Protein AF-A0A1B6I0J3-F1 (afdb_monomer)

Foldseek 3Di:
DQPFQPPPDDQFQWWFQWPVRAIFSDPSLVVVVCVVPVPPIDTPGTDHRDDPCPPPPDDDDDDLQQWFQKQLQFIDSHPVRVVVVVVVVDQIATPFGAHGDLVSNVVNDDDLVVLQVCVVPPDDQWWFQWPVRAIDRDSSRCCNPPVPTDTPDTDHSPDPLVVLVVVLVCVVVVVDPFPAWFAKLLQAIDSHPSRQSNCCVQPVPIDTPGGHHGDPCSHLNSDPPRSVVFAFWFAKPVQTIGSHPSSQSNCCVPPNVPIGTGGTHHGDDHCVPPPVPPDDPDD

Radius of gyration: 21.54 Å; Cα contacts (8 Å, |Δi|>4): 503; chains: 1; bounding box: 58×50×53 Å

Mean predicted aligned error: 8.64 Å

Solvent-accessible surface area (backbone atoms only — not comparable to full-atom values): 16031 Å² total; per-residue (Å²): 130,84,75,69,68,60,98,75,63,68,52,52,46,53,32,25,10,31,71,84,66,45,60,27,52,18,67,54,45,46,51,52,48,23,70,78,63,75,64,73,75,50,79,66,46,88,34,68,46,86,61,91,76,73,61,89,60,80,75,76,92,71,72,59,79,54,11,22,13,29,68,78,41,43,60,33,66,25,52,65,55,47,52,50,44,40,73,75,70,44,86,62,41,80,74,40,53,35,54,48,49,59,63,51,33,55,77,61,46,93,45,66,66,60,36,41,47,44,48,74,75,51,94,61,79,38,36,28,10,29,70,80,73,43,62,27,56,19,42,37,47,36,48,49,79,44,66,84,61,47,80,65,45,84,34,50,65,88,40,67,45,61,54,20,36,51,50,31,52,30,34,77,71,64,76,36,85,75,90,43,38,18,12,33,53,67,37,46,62,28,72,19,65,34,43,47,44,29,49,29,79,85,33,82,83,57,44,82,63,46,86,38,68,51,55,86,76,46,32,27,72,61,56,64,78,64,68,89,70,62,53,66,33,22,12,33,69,83,65,47,27,17,36,18,68,47,38,49,45,26,42,21,72,75,77,35,80,79,58,38,86,36,34,67,37,72,54,74,82,54,55,91,74,55,66,91,73,74,72,74,81,77,131

Secondary structure (DSSP, 8-state):
------TT---B---EEETTSPEESSHHHHHHHHHHHT--PPEEEESS---S--------SS--TT-EEETTS-EES-HHHHHHHHHTT----EEEEBPPPHHHHHHH---HHHHHHHHHH------EEETTS-EESSHHHHHHH-TTPPEEEES-TT-HHHHHHHHHHHHHTTSS-----EEETTSPEESSHHHHHHHTTT-TT--EEEES---GGG-TTT-PPPGGG-PPPEEETTSPEESSHHHHHHHHHHT-TT--EEEES-----TTT--TT--PPP-

pLDDT: mean 83.68, std 16.46, range [29.62, 98.19]

Nearest PDB structures (foldseek):
  1tbr-assembly1_R  TM=4.088E-01  e=3.063E-06  Rhodnius prolixus
  6jza-assembly1_A-2  TM=9.031E-01  e=2.157E-02  Mus musculus
  2f3c-assembly1_I  TM=9.465E-01  e=1.442E-02  Triatoma infestans
  1r0r-assembly1_I  TM=8.206E-01  e=2.284E-02  Meleagris gallopavo
  1hpt-assembly1_A  TM=8.343E-01  e=4.825E-02  Homo sapiens

Organism: NCBI:txid320908

Sequence (283 aa):
EETTLPPTWSPVYLPVCGLDNLTYANIDALVLHNENTDSGIEVQYEGECMNPTGSCLGVDVGFWKDAVCASNGRTYPSVTAVADMRRFGQCLDVLHDGGCTVEEVRERMKTRAEICELARNFYEYNPVCGNDDISYANPYIMLCFRPNVEEKYMGECDCPEHKACQAAVDIDSGAMECPGPVCGSDGLTYTSIHHLDCAKINDKHLFLLHEGPCSPADNPCVSMPPVDDGGSPVCGSDGVTYVNSYAIWCMQRKEDPYLRFFHDGPCFRRCVECSCNLSCPAV

Structure (mmCIF, N/CA/C/O backbone):
data_AF-A0A1B6I0J3-F1
#
_entry.id   AF-A0A1B6I0J3-F1
#
loop_
_atom_site.group_PDB
_atom_site.id
_atom_site.type_symbol
_atom_site.label_atom_id
_atom_site.label_alt_id
_atom_site.label_comp_id
_atom_site.label_asym_id
_atom_site.label_entity_id
_atom_site.label_seq_id
_atom_site.pdbx_PDB_ins_code
_atom_site.Cartn_x
_atom_site.Cartn_y
_atom_site.Cartn_z
_atom_site.occupancy
_atom_site.B_iso_or_equiv
_atom_site.auth_seq_id
_atom_site.auth_comp_id
_atom_site.auth_asym_id
_atom_site.auth_atom_id
_atom_site.pdbx_PDB_model_num
ATOM 1 N N . GLU A 1 1 ? -6.110 24.519 20.515 1.00 35.88 1 GLU A N 1
ATOM 2 C CA . GLU A 1 1 ? -6.039 23.389 21.454 1.00 35.88 1 GLU A CA 1
ATOM 3 C C . GLU A 1 1 ? -5.389 22.246 20.712 1.00 35.88 1 GLU A C 1
ATOM 5 O O . GLU A 1 1 ? -5.872 21.891 19.647 1.00 35.88 1 GLU A O 1
ATOM 10 N N . GLU A 1 2 ? -4.234 21.780 21.182 1.00 37.94 2 GLU A N 1
ATOM 11 C CA . GLU A 1 2 ? -3.664 20.521 20.704 1.00 37.94 2 GLU A CA 1
ATOM 12 C C . GLU A 1 2 ? -4.600 19.417 21.190 1.00 37.94 2 GLU A C 1
ATOM 14 O O . GLU A 1 2 ? -4.776 19.247 22.396 1.00 37.94 2 GLU A O 1
ATOM 19 N N . THR A 1 3 ? -5.249 18.714 20.265 1.00 44.91 3 THR A N 1
ATOM 20 C CA . THR A 1 3 ? -5.996 17.488 20.546 1.00 44.91 3 THR A CA 1
ATOM 21 C C . THR A 1 3 ? -5.000 16.419 20.981 1.00 44.91 3 THR A C 1
ATOM 23 O O . THR A 1 3 ? -4.549 15.586 20.199 1.00 44.91 3 THR A O 1
ATOM 26 N N . THR A 1 4 ? -4.591 16.478 22.246 1.00 51.16 4 THR A N 1
ATOM 27 C CA . THR A 1 4 ? -3.791 15.432 22.869 1.00 51.16 4 THR A CA 1
ATOM 28 C C . THR A 1 4 ? -4.653 14.185 22.919 1.00 51.16 4 THR A C 1
ATOM 30 O O . THR A 1 4 ? -5.675 14.171 23.606 1.00 51.16 4 THR A O 1
ATOM 33 N N . LEU A 1 5 ? -4.254 13.157 22.172 1.00 53.34 5 LEU A N 1
ATOM 34 C CA . LEU A 1 5 ? -4.878 11.840 22.239 1.00 53.34 5 LEU A CA 1
ATOM 35 C C . LEU A 1 5 ? -5.011 11.424 23.708 1.00 53.34 5 LEU A C 1
ATOM 37 O O . LEU A 1 5 ? -4.058 11.623 24.476 1.00 53.34 5 LEU A O 1
ATOM 41 N N . PRO A 1 6 ? -6.157 10.863 24.122 1.00 51.47 6 PRO A N 1
ATOM 42 C CA . PRO A 1 6 ? -6.299 10.393 25.484 1.00 51.47 6 PRO A CA 1
ATOM 43 C C . PRO A 1 6 ? -5.187 9.374 25.786 1.00 51.47 6 PRO A C 1
ATOM 45 O O . PRO A 1 6 ? -4.784 8.612 24.902 1.00 51.47 6 PRO A O 1
ATOM 48 N N . PRO A 1 7 ? -4.679 9.323 27.030 1.00 54.19 7 PRO A N 1
ATOM 49 C CA . PRO A 1 7 ? -3.590 8.424 27.430 1.00 54.19 7 PRO A CA 1
ATOM 50 C C . PRO A 1 7 ? -3.906 6.927 27.237 1.00 54.19 7 PRO A C 1
ATOM 52 O O . PRO A 1 7 ? -3.024 6.092 27.424 1.00 54.19 7 PRO A O 1
ATOM 55 N N . THR A 1 8 ? -5.144 6.590 26.871 1.00 56.12 8 THR A N 1
ATOM 56 C CA . THR A 1 8 ? -5.653 5.242 26.609 1.00 56.12 8 THR A CA 1
ATOM 57 C C . THR A 1 8 ? -5.981 4.983 25.141 1.00 56.12 8 THR A C 1
ATOM 59 O O . THR A 1 8 ? -6.590 3.962 24.858 1.00 56.12 8 THR A O 1
ATOM 62 N N . TRP A 1 9 ? -5.625 5.871 24.207 1.00 70.25 9 TRP A N 1
ATOM 63 C CA . TRP A 1 9 ? -5.964 5.659 22.802 1.00 70.25 9 TRP A CA 1
ATOM 64 C C . TRP A 1 9 ? -5.315 4.377 22.250 1.00 70.25 9 TRP A C 1
ATOM 66 O O . TRP A 1 9 ? -4.089 4.226 22.273 1.00 70.25 9 TRP A O 1
ATOM 76 N N . SER A 1 10 ? -6.147 3.462 21.749 1.00 82.56 10 SER A N 1
ATOM 77 C CA . SER A 1 10 ? -5.706 2.227 21.109 1.00 82.56 10 SER A CA 1
ATOM 78 C C . SER A 1 10 ? -5.439 2.410 19.605 1.00 82.56 10 SER A C 1
ATOM 80 O O . SER A 1 10 ? -6.336 2.840 18.874 1.00 82.56 10 SER A O 1
ATOM 82 N N . PRO A 1 11 ? -4.262 1.991 19.097 1.00 86.19 11 PRO A N 1
ATOM 83 C CA . PRO A 1 11 ? -3.966 1.939 17.663 1.00 86.19 11 PRO A CA 1
ATOM 84 C C . PRO A 1 11 ? -4.648 0.798 16.926 1.00 86.19 11 PRO A C 1
ATOM 86 O O . PRO A 1 11 ? -4.580 0.737 15.697 1.00 86.19 11 PRO A O 1
ATOM 89 N N . VAL A 1 12 ? -5.288 -0.105 17.663 1.00 90.12 12 VAL A N 1
ATOM 90 C CA . VAL A 1 12 ? -5.887 -1.316 17.121 1.00 90.12 12 VAL A CA 1
ATOM 91 C C . VAL A 1 12 ? -7.297 -1.019 16.622 1.00 90.12 12 VAL A C 1
ATOM 93 O O . VAL A 1 12 ? -8.113 -0.425 17.331 1.00 90.12 12 VAL A O 1
ATOM 96 N N . TYR A 1 13 ? -7.585 -1.474 15.408 1.00 90.31 13 TYR A N 1
ATOM 97 C CA . TYR A 1 13 ? -8.915 -1.457 14.818 1.00 90.31 13 TYR A CA 1
ATOM 98 C C . TYR A 1 13 ? -9.754 -2.605 15.387 1.00 90.31 13 TYR A C 1
ATOM 100 O O . TYR A 1 13 ? -9.539 -3.777 15.073 1.00 90.31 13 TYR A O 1
ATOM 108 N N . LEU A 1 14 ? -10.700 -2.253 16.252 1.00 90.31 14 LEU A N 1
ATOM 109 C CA . LEU A 1 14 ? -11.676 -3.148 16.874 1.00 90.31 14 LEU A CA 1
ATOM 110 C C . LEU A 1 14 ? -13.032 -2.444 16.807 1.00 90.31 14 LEU A C 1
ATOM 112 O O . LEU A 1 14 ? -13.458 -1.856 17.804 1.00 90.31 14 LEU A O 1
ATOM 116 N N . PRO A 1 15 ? -13.661 -2.416 15.620 1.00 90.19 15 PRO A N 1
ATOM 117 C CA . PRO A 1 15 ? -14.720 -1.468 15.340 1.00 90.19 15 PRO A CA 1
ATOM 118 C C . PRO A 1 15 ? -15.951 -1.713 16.205 1.00 90.19 15 PRO A C 1
ATOM 120 O O . PRO A 1 15 ? -16.254 -2.849 16.576 1.00 90.19 15 PRO A O 1
ATOM 123 N N . VAL A 1 16 ? -16.675 -0.637 16.496 1.00 91.06 16 VAL A N 1
ATOM 124 C CA . VAL A 1 16 ? -17.973 -0.674 17.174 1.00 91.06 16 VAL A CA 1
ATOM 125 C C . VAL A 1 16 ? -18.985 0.140 16.381 1.00 91.06 16 VAL A C 1
ATOM 127 O O . VAL A 1 16 ? -18.665 1.214 15.867 1.00 91.06 16 VAL A O 1
ATOM 130 N N . CYS A 1 17 ? -20.212 -0.363 16.292 1.00 91.81 17 CYS A N 1
ATOM 131 C CA . CYS A 1 17 ? -21.316 0.367 15.695 1.00 91.81 17 CYS A CA 1
ATOM 132 C C . CYS A 1 17 ? -22.019 1.173 16.786 1.00 91.81 17 CYS A C 1
ATOM 134 O O . CYS A 1 17 ? -22.480 0.593 17.772 1.00 91.81 17 CYS A O 1
ATOM 136 N N . GLY A 1 18 ? -22.080 2.496 16.640 1.00 92.44 18 GLY A N 1
ATOM 137 C CA . GLY A 1 18 ? -22.811 3.380 17.547 1.00 92.44 18 GLY A CA 1
ATOM 138 C C . GLY A 1 18 ? -24.323 3.347 17.306 1.00 92.44 18 GLY A C 1
ATOM 139 O O . GLY A 1 18 ? -24.794 2.951 16.240 1.00 92.44 18 GLY A O 1
ATOM 140 N N . LEU A 1 19 ? -25.113 3.790 18.291 1.00 93.81 19 LEU A N 1
ATOM 141 C CA . LEU A 1 19 ? -26.575 3.947 18.152 1.00 93.81 19 LEU A CA 1
ATOM 142 C C . LEU A 1 19 ? -26.992 4.970 17.081 1.00 93.81 19 LEU A C 1
ATOM 144 O O . LEU A 1 19 ? -28.151 5.005 16.665 1.00 93.81 19 LEU A O 1
ATOM 148 N N . ASP A 1 20 ? -26.056 5.796 16.633 1.00 90.94 20 ASP A N 1
ATOM 149 C CA . ASP A 1 20 ? -26.188 6.715 15.510 1.00 90.94 20 ASP A CA 1
ATOM 150 C C . ASP A 1 20 ? -25.987 6.039 14.137 1.00 90.94 20 ASP A C 1
ATOM 152 O O . ASP A 1 20 ? -26.192 6.672 13.101 1.00 90.94 20 ASP A O 1
ATOM 156 N N . ASN A 1 21 ? -25.689 4.735 14.118 1.00 88.81 21 ASN A N 1
ATOM 157 C CA . ASN A 1 21 ? -25.323 3.931 12.948 1.00 88.81 21 ASN A CA 1
ATOM 158 C C . ASN A 1 21 ? -23.997 4.350 12.291 1.00 88.81 21 ASN A C 1
ATOM 160 O O . ASN A 1 21 ? -23.789 4.067 11.106 1.00 88.81 21 ASN A O 1
ATOM 164 N N . LEU A 1 22 ? -23.096 4.996 13.038 1.00 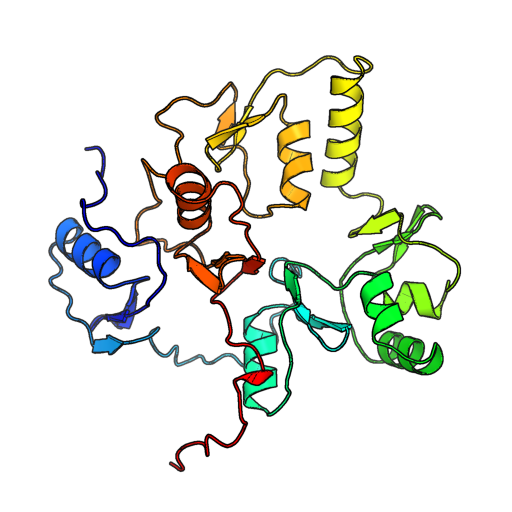87.12 22 LEU A N 1
ATOM 165 C CA . LEU A 1 22 ? -21.727 5.236 12.594 1.00 87.12 22 LEU A CA 1
ATOM 166 C C . LEU A 1 22 ? -20.786 4.153 13.123 1.00 87.12 22 LEU A C 1
ATOM 168 O O . LEU A 1 22 ? -20.914 3.658 14.244 1.00 87.12 22 LEU A O 1
ATOM 172 N N . THR A 1 23 ? -19.835 3.760 12.275 1.00 87.56 23 THR A N 1
ATOM 173 C CA . THR A 1 23 ? -18.768 2.837 12.664 1.00 87.56 23 THR A CA 1
ATOM 174 C C . THR A 1 23 ? -17.618 3.630 13.248 1.00 87.56 23 THR A C 1
ATOM 176 O O . THR A 1 23 ? -17.028 4.460 12.562 1.00 87.56 23 THR A O 1
ATOM 179 N N . TYR A 1 24 ? -17.260 3.322 14.486 1.00 87.44 24 TYR A N 1
ATOM 180 C CA . TYR A 1 24 ? -16.079 3.862 15.139 1.00 87.44 24 TYR A CA 1
ATOM 181 C C . TYR A 1 24 ? -14.960 2.833 15.081 1.00 87.44 24 TYR A C 1
ATOM 183 O O . TYR A 1 24 ? -15.200 1.646 15.292 1.00 87.44 24 TYR A O 1
ATOM 191 N N . ALA A 1 25 ? -13.732 3.282 14.814 1.00 87.00 25 ALA A N 1
ATOM 192 C CA . ALA A 1 25 ? -12.573 2.406 14.633 1.00 87.00 25 ALA A CA 1
ATOM 193 C C . ALA A 1 25 ? -12.266 1.530 15.862 1.00 87.00 25 ALA A C 1
ATOM 195 O O . ALA A 1 25 ? -11.750 0.420 15.732 1.00 87.00 25 ALA A O 1
ATOM 196 N N . ASN A 1 26 ? -12.587 2.040 17.049 1.00 87.25 26 ASN A N 1
ATOM 197 C CA . ASN A 1 26 ? -12.595 1.324 18.315 1.00 87.25 26 ASN A CA 1
ATOM 198 C C . ASN A 1 26 ? -13.416 2.099 19.358 1.00 87.25 26 ASN A C 1
ATOM 200 O O . ASN A 1 26 ? -13.963 3.169 19.078 1.00 87.25 26 ASN A O 1
ATOM 204 N N . ILE A 1 27 ? -13.515 1.547 20.569 1.00 87.56 27 ILE A N 1
ATOM 205 C CA . ILE A 1 27 ? -14.254 2.177 21.666 1.00 87.56 27 ILE A CA 1
ATOM 206 C C . ILE A 1 27 ? -13.651 3.522 22.096 1.00 87.56 27 ILE A C 1
ATOM 208 O O . ILE A 1 27 ? -14.403 4.448 22.386 1.00 87.56 27 ILE A O 1
ATOM 212 N N . ASP A 1 28 ? -12.323 3.669 22.082 1.00 85.44 28 ASP A N 1
ATOM 213 C CA . ASP A 1 28 ? -11.658 4.924 22.463 1.00 85.44 28 ASP A CA 1
ATOM 214 C C . ASP A 1 28 ? -11.998 6.046 21.477 1.00 85.44 28 ASP A C 1
ATOM 216 O O . ASP A 1 28 ? -12.217 7.189 21.871 1.00 85.44 28 ASP A O 1
ATOM 220 N N . ALA A 1 29 ? -12.096 5.700 20.192 1.00 84.00 29 ALA A N 1
ATOM 221 C CA . ALA A 1 29 ? -12.556 6.583 19.132 1.00 84.00 29 ALA A CA 1
ATOM 222 C C . ALA A 1 29 ? -13.984 7.100 19.386 1.00 84.00 29 ALA A C 1
ATOM 224 O O . ALA A 1 29 ? -14.230 8.300 19.273 1.00 84.00 29 ALA A O 1
ATOM 225 N N . LEU A 1 30 ? -14.910 6.221 19.777 1.00 85.62 30 LEU A N 1
ATOM 226 C CA . LEU A 1 30 ? -16.279 6.612 20.126 1.00 85.62 30 LEU A CA 1
ATOM 227 C C . LEU A 1 30 ? -16.305 7.521 21.363 1.00 85.62 30 LEU A C 1
ATOM 229 O O . LEU A 1 30 ? -16.974 8.554 21.356 1.00 85.62 30 LEU A O 1
ATOM 233 N N . VAL A 1 31 ? -15.549 7.178 22.411 1.00 86.06 31 VAL A N 1
ATOM 234 C CA . VAL A 1 31 ? -15.453 7.996 23.633 1.00 86.06 31 VAL A CA 1
ATOM 235 C C . VAL A 1 31 ? -14.921 9.392 23.315 1.00 86.06 31 VAL A C 1
ATOM 237 O O . VAL A 1 31 ? -15.528 10.377 23.723 1.00 86.06 31 VAL A O 1
ATOM 240 N N . LEU A 1 32 ? -13.847 9.489 22.529 1.00 82.25 32 LEU A N 1
ATOM 241 C CA . LEU A 1 32 ? -13.277 10.771 22.119 1.00 82.25 32 LEU A CA 1
ATOM 242 C C . LEU A 1 32 ? -14.269 11.597 21.288 1.00 82.25 32 LEU A C 1
ATOM 244 O O . LEU A 1 32 ? -14.380 12.808 21.470 1.00 82.25 32 LEU A O 1
ATOM 248 N N . HIS A 1 33 ? -15.014 10.951 20.390 1.00 84.00 33 HIS A N 1
ATOM 249 C CA . HIS A 1 33 ? -16.058 11.620 19.623 1.00 84.00 33 HIS A CA 1
ATOM 250 C C . HIS A 1 33 ? -17.156 12.182 20.537 1.00 84.00 33 HIS A C 1
ATOM 252 O O . HIS A 1 33 ? -17.542 13.342 20.386 1.00 84.00 33 HIS A O 1
ATOM 258 N N . ASN A 1 34 ? -17.612 11.408 21.527 1.00 88.06 34 ASN A N 1
ATOM 259 C CA . ASN A 1 34 ? -18.572 11.877 22.528 1.00 88.06 34 ASN A CA 1
ATOM 260 C C . ASN A 1 34 ? -18.040 13.069 23.330 1.00 88.06 34 ASN A C 1
ATOM 262 O O . ASN A 1 34 ? -18.789 14.007 23.574 1.00 88.06 34 ASN A O 1
ATOM 266 N N . GLU A 1 35 ? -16.766 13.051 23.726 1.00 85.94 35 GLU A N 1
ATOM 267 C CA . GLU A 1 35 ? -16.132 14.153 24.461 1.00 85.94 35 GLU A CA 1
ATOM 268 C C . GLU A 1 35 ? -16.039 15.432 23.618 1.00 85.94 35 GLU A C 1
ATOM 270 O O . GLU A 1 35 ? -16.310 16.524 24.116 1.00 85.94 35 GLU A O 1
ATOM 275 N N . ASN A 1 36 ? -15.700 15.303 22.333 1.00 84.19 36 ASN A N 1
ATOM 276 C CA . ASN A 1 36 ? -15.547 16.439 21.422 1.00 84.19 36 ASN A CA 1
ATOM 277 C C . ASN A 1 36 ? -16.884 17.042 20.971 1.00 84.19 36 ASN A C 1
ATOM 279 O O . ASN A 1 36 ? -16.943 18.224 20.631 1.00 84.19 36 ASN A O 1
ATOM 283 N N . THR A 1 37 ? -17.944 16.233 20.923 1.00 85.56 37 THR A N 1
ATOM 284 C CA . THR A 1 37 ? -19.243 16.633 20.358 1.00 85.56 37 THR A CA 1
ATOM 285 C C . THR A 1 37 ? -20.367 16.739 21.387 1.00 85.56 37 THR A C 1
ATOM 287 O O . THR A 1 37 ? -21.444 17.219 21.040 1.00 85.56 37 THR A O 1
ATOM 290 N N . ASP A 1 38 ? -20.129 16.321 22.636 1.00 87.38 38 ASP A N 1
ATOM 291 C CA . ASP A 1 38 ? -21.134 16.218 23.707 1.00 87.38 38 ASP A CA 1
ATOM 292 C C . ASP A 1 38 ? -22.366 15.387 23.282 1.00 87.38 38 ASP A C 1
ATOM 294 O O . ASP A 1 38 ? -23.509 15.685 23.630 1.00 87.38 38 ASP A O 1
ATOM 298 N N . SER A 1 39 ? -22.144 14.354 22.460 1.00 87.81 39 SER A N 1
ATOM 299 C CA . SER A 1 39 ? -23.211 13.568 21.826 1.00 87.81 39 SER A CA 1
ATOM 300 C C . SER A 1 39 ? -23.720 12.403 22.680 1.00 87.81 39 SER A C 1
ATOM 302 O O . SER A 1 39 ? -24.879 12.009 22.539 1.00 87.81 39 SER A O 1
ATOM 304 N N . GLY A 1 40 ? -22.889 11.861 23.580 1.00 91.38 40 GLY A N 1
ATOM 305 C CA . GLY A 1 40 ? -23.273 10.783 24.501 1.00 91.38 40 GLY A CA 1
ATOM 306 C C . GLY A 1 40 ? -23.730 9.492 23.809 1.00 91.38 40 GLY A C 1
ATOM 307 O O . GLY A 1 40 ? -24.631 8.819 24.305 1.00 91.38 40 GLY A O 1
ATOM 308 N N . ILE A 1 41 ? -23.152 9.162 22.652 1.00 93.12 41 ILE A N 1
ATOM 309 C CA . ILE A 1 41 ? -23.507 7.987 21.849 1.00 93.12 41 ILE A CA 1
ATOM 310 C C . ILE A 1 41 ? -23.090 6.714 22.592 1.00 93.12 41 ILE A C 1
ATOM 312 O O . ILE A 1 41 ? -21.990 6.628 23.134 1.00 93.12 41 ILE A O 1
ATOM 316 N N . GLU A 1 42 ? -23.961 5.707 22.612 1.00 95.00 42 GLU A N 1
ATOM 317 C CA . GLU A 1 42 ? -23.656 4.381 23.158 1.00 95.00 42 GLU A CA 1
ATOM 318 C C . GLU A 1 42 ? -23.393 3.373 22.030 1.00 95.00 42 GLU A C 1
ATOM 320 O O . GLU A 1 42 ? -23.830 3.554 20.890 1.00 95.00 42 GLU A O 1
ATOM 325 N N . VAL A 1 43 ? -22.692 2.285 22.354 1.00 94.25 43 VAL A N 1
ATOM 326 C CA . VAL A 1 43 ? -22.451 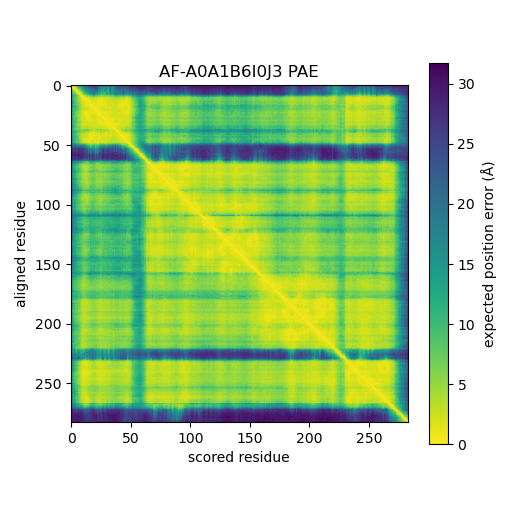1.175 21.422 1.00 94.25 43 VAL A CA 1
ATOM 327 C C . VAL A 1 43 ? -23.747 0.395 21.193 1.00 94.25 43 VAL A C 1
ATOM 329 O O . VAL A 1 43 ? -24.366 -0.090 22.139 1.00 94.25 43 VAL A O 1
ATOM 332 N N . GLN A 1 44 ? -24.124 0.220 19.928 1.00 94.12 44 GLN A N 1
ATOM 333 C CA . GLN A 1 44 ? -25.216 -0.650 19.500 1.00 94.12 44 GLN A CA 1
ATOM 334 C C . GLN A 1 44 ? -24.782 -2.124 19.466 1.00 94.12 44 GLN A C 1
ATOM 336 O O . GLN A 1 44 ? -25.488 -2.986 19.991 1.00 94.12 44 GLN A O 1
ATOM 341 N N . TYR A 1 45 ? -23.639 -2.423 18.839 1.00 93.50 45 TYR A N 1
ATOM 342 C CA . TYR A 1 45 ? -23.017 -3.753 18.807 1.00 93.50 45 TYR A CA 1
ATOM 343 C C . TYR A 1 45 ? -21.526 -3.678 18.445 1.00 93.50 45 TYR A C 1
ATOM 345 O O . TYR A 1 45 ? -21.052 -2.688 17.889 1.00 93.50 45 TYR A O 1
ATOM 353 N N . GLU A 1 46 ? -20.789 -4.747 18.759 1.00 92.56 46 GLU A N 1
ATOM 354 C CA . GLU A 1 46 ? -19.398 -4.932 18.329 1.00 92.56 46 GLU A CA 1
ATOM 355 C C . GLU A 1 46 ? -19.322 -5.241 16.826 1.00 92.56 46 GLU A C 1
ATOM 357 O O . GLU A 1 46 ? -20.098 -6.051 16.311 1.00 92.56 46 GLU A O 1
ATOM 362 N N . GLY A 1 47 ? -18.355 -4.637 16.138 1.00 88.00 47 GLY A N 1
ATOM 363 C CA . GLY A 1 47 ? -18.172 -4.726 14.693 1.00 88.00 47 GLY A CA 1
ATOM 364 C C . GLY A 1 47 ? -18.545 -3.440 13.955 1.00 88.00 47 GLY A C 1
ATOM 365 O O . GLY A 1 47 ? -19.086 -2.496 14.527 1.00 88.00 47 GLY A O 1
ATOM 366 N N . GLU A 1 48 ? -18.246 -3.411 12.658 1.00 87.00 48 GLU A N 1
ATOM 367 C CA . GLU A 1 48 ? -18.681 -2.331 11.770 1.00 87.00 48 GLU A CA 1
ATOM 368 C C . GLU A 1 48 ? -20.204 -2.345 11.607 1.00 87.00 48 GLU A C 1
ATOM 370 O O . GLU A 1 48 ? -20.835 -3.408 11.589 1.00 87.00 48 GLU A O 1
ATOM 375 N N . CYS A 1 49 ? -20.802 -1.168 11.440 1.00 86.25 49 CYS A N 1
ATOM 376 C CA . CYS A 1 49 ? -22.223 -1.068 11.157 1.00 86.25 49 CYS A CA 1
ATOM 377 C C . CYS A 1 49 ? -22.566 -1.763 9.834 1.00 86.25 49 CYS A C 1
ATOM 379 O O . CYS A 1 49 ? -21.889 -1.589 8.819 1.00 86.25 49 CYS A O 1
ATOM 381 N N . MET A 1 50 ? -23.668 -2.516 9.812 1.00 79.62 50 MET A N 1
ATOM 382 C CA . MET A 1 50 ? -24.181 -3.095 8.573 1.00 79.62 50 MET A CA 1
ATOM 383 C C . MET A 1 50 ? -24.560 -1.983 7.596 1.00 79.62 50 MET A C 1
ATOM 385 O O . MET A 1 50 ? -25.538 -1.269 7.812 1.00 79.62 50 MET A O 1
ATOM 389 N N . ASN A 1 51 ? -23.834 -1.869 6.484 1.00 66.62 51 ASN A N 1
ATOM 390 C CA . ASN A 1 51 ? -24.266 -1.018 5.388 1.00 66.62 51 ASN A CA 1
ATOM 391 C C . ASN A 1 51 ? -25.379 -1.745 4.597 1.00 66.62 51 ASN A C 1
ATOM 393 O O . ASN A 1 51 ? -25.106 -2.786 3.989 1.00 66.62 51 ASN A O 1
ATOM 397 N N . PRO A 1 52 ? -26.633 -1.245 4.580 1.00 49.16 52 PRO A N 1
ATOM 398 C CA . PRO A 1 52 ? -27.737 -1.887 3.863 1.00 49.16 52 PRO A CA 1
ATOM 399 C C . PRO A 1 52 ? -27.516 -1.929 2.345 1.00 49.16 52 PRO A C 1
ATOM 401 O O . PRO A 1 52 ? -28.109 -2.763 1.662 1.00 49.16 52 PRO A O 1
ATOM 404 N N . THR A 1 53 ? -26.617 -1.101 1.804 1.00 47.50 53 THR A N 1
ATOM 405 C CA . THR A 1 53 ? -26.093 -1.265 0.446 1.00 47.50 53 THR A CA 1
ATOM 406 C C . THR A 1 53 ? -24.865 -2.162 0.473 1.00 47.50 53 THR A C 1
ATOM 408 O O . THR A 1 53 ? -23.797 -1.739 0.036 1.00 47.50 53 THR A O 1
ATOM 411 N N . GLY A 1 54 ? -25.025 -3.389 0.989 1.00 45.41 54 GLY A N 1
ATOM 412 C CA . GLY A 1 54 ? -24.095 -4.520 0.873 1.00 45.41 54 GLY A CA 1
ATOM 413 C C . GLY A 1 54 ? -23.857 -4.848 -0.597 1.00 45.41 54 GLY A C 1
ATOM 414 O O . GLY A 1 54 ? -24.397 -5.780 -1.190 1.00 45.41 54 GLY A O 1
ATOM 415 N N . SER A 1 55 ? -23.139 -3.930 -1.202 1.00 42.75 55 SER A N 1
ATOM 416 C CA . SER A 1 55 ? -22.730 -3.807 -2.563 1.00 42.75 55 SER A CA 1
ATOM 417 C C . SER A 1 55 ? -21.852 -4.954 -3.011 1.00 42.75 55 SER A C 1
ATOM 419 O O . SER A 1 55 ? -20.674 -4.701 -3.198 1.00 42.75 55 SER A O 1
ATOM 421 N N . CYS A 1 56 ? -22.363 -6.154 -3.292 1.00 42.06 56 CYS A N 1
ATOM 422 C CA . CYS A 1 56 ? -21.693 -7.039 -4.263 1.00 42.06 56 CYS A CA 1
ATOM 423 C C . CYS A 1 56 ? -21.669 -6.408 -5.683 1.00 42.06 56 CYS A C 1
ATOM 425 O O . CYS A 1 56 ? -21.654 -7.117 -6.689 1.00 42.06 56 CYS A O 1
ATOM 427 N N . LEU A 1 57 ? -21.748 -5.077 -5.787 1.00 39.31 57 LEU A N 1
ATOM 428 C CA . LEU A 1 57 ? -21.629 -4.323 -7.013 1.00 39.31 57 LEU A CA 1
ATOM 429 C C . LEU A 1 57 ? -20.149 -4.307 -7.350 1.00 39.31 57 LEU A C 1
ATOM 431 O O . LEU A 1 57 ? -19.344 -3.715 -6.633 1.00 39.31 57 LEU A O 1
ATOM 435 N N . GLY A 1 58 ? -19.826 -4.989 -8.447 1.00 44.12 58 GLY A N 1
ATOM 436 C CA . GLY A 1 58 ? -18.541 -4.862 -9.108 1.00 44.12 58 GLY A CA 1
ATOM 437 C C . GLY A 1 58 ? -18.193 -3.386 -9.215 1.00 44.12 58 GLY A C 1
ATOM 438 O O . GLY A 1 58 ? -18.928 -2.612 -9.831 1.00 44.12 58 GLY A O 1
ATOM 439 N N . VAL A 1 59 ? -17.120 -3.011 -8.526 1.00 39.09 59 VAL A N 1
ATOM 440 C CA . VAL A 1 59 ? -16.640 -1.640 -8.500 1.00 39.09 59 VAL A CA 1
ATOM 441 C C . VAL A 1 59 ? -16.214 -1.296 -9.920 1.00 39.09 59 VAL A C 1
ATOM 443 O O . VAL A 1 59 ? -15.407 -1.998 -10.535 1.00 39.09 59 VAL A O 1
ATOM 446 N N . ASP A 1 60 ? -16.845 -0.249 -10.440 1.00 39.44 60 ASP A N 1
ATOM 447 C CA . ASP A 1 60 ? -16.483 0.395 -11.689 1.00 39.44 60 ASP A CA 1
ATOM 448 C C . ASP A 1 60 ? -15.002 0.795 -11.634 1.00 39.44 60 ASP A C 1
ATOM 450 O O . ASP A 1 60 ? -14.473 1.218 -10.604 1.00 39.44 60 ASP A O 1
ATOM 454 N N . VAL A 1 61 ? -14.326 0.564 -12.748 1.00 44.72 61 VAL A N 1
ATOM 455 C CA . VAL A 1 61 ? -12.874 0.509 -12.917 1.00 44.72 61 VAL A CA 1
ATOM 456 C C . VAL A 1 61 ? -12.222 1.876 -12.707 1.00 44.72 61 VAL A C 1
ATOM 458 O O . VAL A 1 61 ? -11.978 2.627 -13.647 1.00 44.72 61 VAL A O 1
ATOM 461 N N . GLY A 1 62 ? -11.895 2.185 -11.456 1.00 43.31 62 GLY A N 1
ATOM 462 C CA . GLY A 1 62 ? -11.135 3.369 -11.071 1.00 43.31 62 GLY A CA 1
ATOM 463 C C . GLY A 1 62 ? -9.912 2.992 -10.250 1.00 43.31 62 GLY A C 1
ATOM 464 O O . GLY A 1 62 ? -9.924 3.183 -9.046 1.00 43.31 62 GLY A O 1
ATOM 465 N N . PHE A 1 63 ? -8.875 2.481 -10.923 1.00 51.22 63 PHE A N 1
ATOM 466 C CA . PHE A 1 63 ? -7.563 2.100 -10.380 1.00 51.22 63 PHE A CA 1
ATOM 467 C C . PHE A 1 63 ? -7.590 0.996 -9.309 1.00 51.22 63 PHE A C 1
ATOM 469 O O . PHE A 1 63 ? -8.215 1.099 -8.263 1.00 51.22 63 PHE A O 1
ATOM 476 N N . TRP A 1 64 ? -6.834 -0.071 -9.563 1.00 65.25 64 TRP A N 1
ATOM 477 C CA . TRP A 1 64 ? -6.567 -1.188 -8.650 1.00 65.25 64 TRP A CA 1
ATOM 478 C C . TRP A 1 64 ? -5.657 -0.738 -7.483 1.00 65.25 64 TRP A C 1
ATOM 480 O O . TRP A 1 64 ? -4.646 -1.369 -7.199 1.00 65.25 64 TRP A O 1
ATOM 490 N N . LYS A 1 65 ? -5.973 0.401 -6.849 1.00 72.31 65 LYS A N 1
ATOM 491 C CA . LYS A 1 65 ? -5.184 1.033 -5.782 1.00 72.31 65 LYS A CA 1
ATOM 492 C C . LYS A 1 65 ? -5.132 0.157 -4.531 1.00 72.31 65 LYS A C 1
ATOM 494 O O . LYS A 1 65 ? -4.087 0.060 -3.893 1.00 72.31 65 LYS A O 1
ATOM 499 N N . ASP A 1 66 ? -6.234 -0.526 -4.244 1.00 82.62 66 ASP A N 1
ATOM 500 C CA . ASP A 1 66 ? -6.396 -1.358 -3.047 1.00 82.62 66 ASP A CA 1
ATOM 501 C C . ASP A 1 66 ? -6.209 -2.849 -3.369 1.00 82.62 66 ASP A C 1
ATOM 503 O O . ASP A 1 66 ? -6.593 -3.725 -2.592 1.00 82.62 66 ASP A O 1
ATOM 507 N N . ALA A 1 67 ? -5.665 -3.148 -4.553 1.00 89.31 67 ALA A N 1
ATOM 508 C CA . ALA A 1 67 ? -5.540 -4.507 -5.034 1.00 89.31 67 ALA A CA 1
ATOM 509 C C . ALA A 1 67 ? -4.590 -5.338 -4.184 1.00 89.31 67 ALA A C 1
ATOM 511 O O . ALA A 1 67 ? -3.662 -4.819 -3.572 1.00 89.31 67 ALA A O 1
ATOM 512 N N . VAL A 1 68 ? -4.822 -6.647 -4.186 1.00 92.06 68 VAL A N 1
ATOM 513 C CA . VAL A 1 68 ? -4.015 -7.607 -3.435 1.00 92.06 68 VAL A CA 1
ATOM 514 C C . VAL A 1 68 ? -3.737 -8.864 -4.233 1.00 92.06 68 VAL A C 1
ATOM 516 O O . VAL A 1 68 ? -4.611 -9.379 -4.941 1.00 92.06 68 VAL A O 1
ATOM 519 N N . CYS A 1 69 ? -2.536 -9.407 -4.059 1.00 93.88 69 CYS A N 1
ATOM 520 C CA . CYS A 1 69 ? -2.184 -10.709 -4.581 1.00 93.88 69 CYS A CA 1
ATOM 521 C C . CYS A 1 69 ? -2.712 -11.786 -3.636 1.00 93.88 69 CYS A C 1
ATOM 523 O O . CYS A 1 69 ? -2.412 -11.799 -2.439 1.00 93.88 69 CYS A O 1
ATOM 525 N N . ALA A 1 70 ? -3.511 -12.709 -4.167 1.00 92.62 70 ALA A N 1
ATOM 526 C CA . ALA A 1 70 ? -4.042 -13.825 -3.398 1.00 92.62 70 ALA A CA 1
ATOM 527 C C . ALA A 1 70 ? -3.250 -15.121 -3.625 1.00 92.62 70 ALA A C 1
ATOM 529 O O . ALA A 1 70 ? -2.577 -15.319 -4.637 1.00 92.62 70 ALA A O 1
ATOM 530 N N . SER A 1 71 ? -3.401 -16.073 -2.704 1.00 92.00 71 SER A N 1
ATOM 531 C CA . SER A 1 71 ? -2.672 -17.347 -2.672 1.00 92.00 71 SER A CA 1
ATOM 532 C C . SER A 1 71 ? -2.864 -18.236 -3.904 1.00 92.00 71 SER A C 1
ATOM 534 O O . SER A 1 71 ? -2.043 -19.118 -4.144 1.00 92.00 71 SER A O 1
ATOM 536 N N . ASN A 1 72 ? -3.900 -17.992 -4.711 1.00 89.19 72 ASN A N 1
ATOM 537 C CA . ASN A 1 72 ? -4.130 -18.658 -5.995 1.00 89.19 72 ASN A CA 1
ATOM 538 C C . ASN A 1 72 ? -3.394 -18.006 -7.179 1.00 89.19 72 ASN A C 1
ATOM 540 O O . ASN A 1 72 ? -3.604 -18.428 -8.315 1.00 89.19 72 ASN A O 1
ATOM 544 N N . GLY A 1 73 ? -2.556 -16.997 -6.931 1.00 90.38 73 GLY A N 1
ATOM 545 C CA . GLY A 1 73 ? -1.778 -16.308 -7.959 1.00 90.38 73 GLY A CA 1
ATOM 546 C C . GLY A 1 73 ? -2.637 -15.392 -8.815 1.00 90.38 73 GLY A C 1
ATOM 547 O O . GLY A 1 73 ? -2.335 -15.212 -9.990 1.00 90.38 73 GLY A O 1
ATOM 548 N N . ARG A 1 74 ? -3.739 -14.883 -8.247 1.00 90.62 74 ARG A N 1
ATOM 549 C CA . ARG A 1 74 ? -4.612 -13.902 -8.889 1.00 90.62 74 ARG A CA 1
ATOM 550 C C . ARG A 1 74 ? -4.644 -12.612 -8.100 1.00 90.62 74 ARG A C 1
ATOM 552 O O . ARG A 1 74 ? -4.741 -12.646 -6.872 1.00 90.62 74 ARG A O 1
ATOM 559 N N . THR A 1 75 ? -4.642 -11.499 -8.822 1.00 92.25 75 THR A N 1
ATOM 560 C CA . THR A 1 75 ? -4.871 -10.189 -8.228 1.00 92.25 75 THR A CA 1
ATOM 561 C C . THR A 1 75 ? -6.364 -9.973 -8.049 1.00 92.25 75 THR A C 1
ATOM 563 O O . THR A 1 75 ? -7.156 -10.158 -8.978 1.00 92.25 75 THR A O 1
ATOM 566 N N . TYR A 1 76 ? -6.752 -9.571 -6.847 1.00 89.56 76 TYR A N 1
ATOM 567 C CA . TYR A 1 76 ? -8.105 -9.143 -6.525 1.00 89.56 76 TYR A CA 1
ATOM 568 C C . TYR A 1 76 ? -8.126 -7.623 -6.393 1.00 89.56 76 TYR A C 1
ATOM 570 O O . TYR A 1 76 ? -7.134 -7.051 -5.951 1.00 89.56 76 TYR A O 1
ATOM 578 N N . PRO A 1 77 ? -9.231 -6.960 -6.771 1.00 87.38 77 PRO A N 1
ATOM 579 C CA . PRO A 1 77 ? -9.314 -5.498 -6.759 1.00 87.38 77 PRO A CA 1
ATOM 580 C C . PRO A 1 77 ? -9.252 -4.914 -5.350 1.00 87.38 77 PRO A C 1
ATOM 582 O O . PRO A 1 77 ? -8.931 -3.744 -5.189 1.00 87.38 77 PRO A O 1
ATOM 585 N N . SER A 1 78 ? -9.571 -5.730 -4.349 1.00 86.69 78 SER A N 1
ATOM 586 C CA . SER A 1 78 ? -9.485 -5.364 -2.953 1.00 86.69 78 SER A CA 1
ATOM 587 C C . SER A 1 78 ? -9.417 -6.597 -2.071 1.00 86.69 78 SER A C 1
ATOM 589 O O . SER A 1 78 ? -9.792 -7.719 -2.436 1.00 86.69 78 SER A O 1
ATOM 591 N N . VAL A 1 79 ? -9.030 -6.344 -0.838 1.00 87.19 79 VAL A N 1
ATOM 592 C CA . VAL A 1 79 ? -9.139 -7.282 0.264 1.00 87.19 79 VAL A CA 1
ATOM 593 C C . VAL A 1 79 ? -10.585 -7.714 0.546 1.00 87.19 79 VAL A C 1
ATOM 595 O O . VAL A 1 79 ? -10.839 -8.887 0.833 1.00 87.19 79 VAL A O 1
ATOM 598 N N . THR A 1 80 ? -11.557 -6.812 0.389 1.00 83.94 80 THR A N 1
ATOM 599 C CA . THR A 1 80 ? -12.987 -7.148 0.489 1.00 83.94 80 THR A CA 1
ATOM 600 C C . THR A 1 80 ? -13.419 -8.146 -0.585 1.00 83.94 80 THR A C 1
ATOM 602 O O . THR A 1 80 ? -14.164 -9.075 -0.276 1.00 83.94 80 THR A O 1
ATOM 605 N N . ALA A 1 81 ? -12.877 -8.058 -1.804 1.00 86.38 81 ALA A N 1
ATOM 606 C CA . ALA A 1 81 ? -13.137 -9.058 -2.836 1.00 86.38 81 ALA A CA 1
ATOM 607 C C . ALA A 1 81 ? -12.599 -10.443 -2.433 1.00 86.38 81 ALA A C 1
ATOM 609 O O . ALA A 1 81 ? -13.293 -11.441 -2.614 1.00 86.38 81 ALA A O 1
ATOM 610 N N . VAL A 1 82 ? -11.411 -10.531 -1.820 1.00 87.75 82 VAL A N 1
ATOM 611 C CA . VAL A 1 82 ? -10.895 -11.805 -1.275 1.00 87.75 82 VAL A CA 1
ATOM 612 C C . VAL A 1 82 ? -11.799 -12.332 -0.156 1.00 87.75 82 VAL A C 1
ATOM 614 O O . VAL A 1 82 ? -12.107 -13.527 -0.121 1.00 87.75 82 VAL A O 1
ATOM 617 N N . ALA A 1 83 ? -12.265 -11.454 0.736 1.00 84.75 83 ALA A N 1
ATOM 618 C CA . ALA A 1 83 ? -13.183 -11.810 1.815 1.00 84.75 83 ALA A CA 1
ATOM 619 C C . ALA A 1 83 ? -14.504 -12.398 1.289 1.00 84.75 83 ALA A C 1
ATOM 621 O O . ALA A 1 83 ? -14.981 -13.407 1.813 1.00 84.75 83 ALA A O 1
ATOM 622 N N . ASP A 1 84 ? -15.066 -11.831 0.223 1.00 83.94 84 ASP A N 1
ATOM 623 C CA . ASP A 1 84 ? -16.280 -12.356 -0.403 1.00 83.94 84 ASP A CA 1
ATOM 624 C C . ASP A 1 84 ? -16.046 -13.728 -1.035 1.00 83.94 84 ASP A C 1
ATOM 626 O O . ASP A 1 84 ? -16.821 -14.658 -0.802 1.00 83.94 84 ASP A O 1
ATOM 630 N N . MET A 1 85 ? -14.930 -13.920 -1.740 1.00 87.00 85 MET A N 1
ATOM 631 C CA . MET A 1 85 ? -14.576 -15.239 -2.277 1.00 87.00 85 MET A CA 1
ATOM 632 C C . MET A 1 85 ? -14.447 -16.296 -1.168 1.00 87.00 85 MET A C 1
ATOM 634 O O . MET A 1 85 ? -14.888 -17.436 -1.353 1.00 87.00 85 MET A O 1
ATOM 638 N N . ARG A 1 86 ? -13.920 -15.920 0.008 1.00 86.44 86 ARG A N 1
ATOM 639 C CA . ARG A 1 86 ? -13.886 -16.790 1.196 1.00 86.44 86 ARG A CA 1
ATOM 640 C C . ARG A 1 86 ? -15.273 -17.153 1.708 1.00 86.44 86 ARG A C 1
ATOM 642 O O . ARG A 1 86 ? -15.503 -18.316 2.038 1.00 86.44 86 ARG A O 1
ATOM 649 N N . ARG A 1 87 ? -16.214 -16.204 1.728 1.00 82.75 87 ARG A N 1
ATOM 650 C CA . ARG A 1 87 ? -17.617 -16.460 2.111 1.00 82.75 87 ARG A CA 1
ATOM 651 C C . ARG A 1 87 ? -18.294 -17.471 1.185 1.00 82.75 87 ARG A C 1
ATOM 653 O O . ARG A 1 87 ? -19.108 -18.262 1.648 1.00 82.75 87 ARG A O 1
ATOM 660 N N . PHE A 1 88 ? -17.908 -17.507 -0.090 1.00 83.31 88 PHE A N 1
ATOM 661 C CA . PHE A 1 88 ? -18.367 -18.514 -1.055 1.00 83.31 88 PHE A CA 1
ATOM 662 C C . PHE A 1 88 ? -17.566 -19.829 -1.022 1.00 83.31 88 PHE A C 1
ATOM 664 O O . PHE A 1 88 ? -17.686 -20.655 -1.927 1.00 83.31 88 PHE A O 1
ATOM 671 N N . GLY A 1 89 ? -16.763 -20.052 0.022 1.00 81.25 89 GLY A N 1
ATOM 672 C CA . GLY A 1 89 ? -16.060 -21.310 0.265 1.00 81.25 89 GLY A CA 1
ATOM 673 C C . GLY A 1 89 ? -14.706 -21.435 -0.431 1.00 81.25 89 GLY A C 1
ATOM 674 O O . GLY A 1 89 ? -14.128 -22.523 -0.420 1.00 81.25 89 GLY A O 1
ATOM 675 N N . GLN A 1 90 ? -14.171 -20.361 -1.025 1.00 85.38 90 GLN A N 1
ATOM 676 C CA . GLN A 1 90 ? -12.808 -20.388 -1.552 1.00 85.38 90 GLN A CA 1
ATOM 677 C C . GLN A 1 90 ? -11.789 -20.130 -0.454 1.00 85.38 90 GLN A C 1
ATOM 679 O O . GLN A 1 90 ? -11.864 -19.158 0.287 1.00 85.38 90 GLN A O 1
ATOM 684 N N . CYS A 1 91 ? -10.773 -20.975 -0.388 1.00 86.94 91 CYS A N 1
ATOM 685 C CA . CYS A 1 91 ? -9.680 -20.754 0.533 1.00 86.94 91 CYS A CA 1
ATOM 686 C C . CYS A 1 91 ? -8.579 -19.912 -0.130 1.00 86.94 91 CYS A C 1
ATOM 688 O O . CYS A 1 91 ? -7.761 -20.443 -0.880 1.00 86.94 91 CYS A O 1
ATOM 690 N N . LEU A 1 92 ? -8.588 -18.599 0.125 1.00 89.94 92 LEU A N 1
ATOM 691 C CA . LEU A 1 92 ? -7.661 -17.627 -0.465 1.00 89.94 92 LEU A CA 1
ATOM 692 C C . LEU A 1 92 ? -6.980 -16.795 0.613 1.00 89.94 92 LEU A C 1
ATOM 694 O O . LEU A 1 92 ? -7.661 -16.046 1.297 1.00 89.94 92 LEU A O 1
ATOM 698 N N . ASP A 1 93 ? -5.660 -16.859 0.743 1.00 90.69 93 ASP A N 1
ATOM 699 C CA . ASP A 1 93 ? -4.891 -15.969 1.622 1.00 90.69 93 ASP A CA 1
ATOM 700 C C . ASP A 1 93 ? -4.386 -14.750 0.854 1.00 90.69 93 ASP A C 1
ATOM 702 O O . ASP A 1 93 ? -4.012 -14.881 -0.307 1.00 90.69 93 ASP A O 1
ATOM 706 N N . VAL A 1 94 ? -4.390 -13.577 1.491 1.00 91.62 94 VAL A N 1
ATOM 707 C CA . VAL A 1 94 ? -3.694 -12.400 0.956 1.00 91.62 94 VAL A CA 1
ATOM 708 C C . VAL A 1 94 ? -2.201 -12.609 1.183 1.00 91.62 94 VAL A C 1
ATOM 710 O O . VAL A 1 94 ? -1.782 -12.927 2.298 1.00 91.62 94 VAL A O 1
ATOM 713 N N . LEU A 1 95 ? -1.417 -12.498 0.115 1.00 92.00 95 LEU A N 1
ATOM 714 C CA . LEU A 1 95 ? 0.031 -12.676 0.148 1.00 92.00 95 LEU A CA 1
ATOM 715 C C . LEU A 1 95 ? 0.746 -11.364 0.442 1.00 92.00 95 LEU A C 1
ATOM 717 O O . LEU A 1 95 ? 1.668 -11.359 1.251 1.00 92.00 95 LEU A O 1
ATOM 721 N N . HIS A 1 96 ? 0.311 -10.286 -0.205 1.00 91.81 96 HIS A N 1
ATOM 722 C CA . HIS A 1 96 ? 0.805 -8.929 -0.007 1.00 91.81 96 HIS A CA 1
ATOM 723 C C . HIS A 1 96 ? -0.142 -7.914 -0.673 1.00 91.81 96 HIS A C 1
ATOM 725 O O . HIS A 1 96 ? -1.013 -8.285 -1.471 1.00 91.81 96 HIS A O 1
ATOM 731 N N . ASP A 1 97 ? 0.043 -6.639 -0.332 1.00 90.50 97 ASP A N 1
ATOM 732 C CA . ASP A 1 97 ? -0.553 -5.493 -1.019 1.00 90.50 97 ASP A CA 1
ATOM 733 C C . ASP A 1 97 ? -0.054 -5.355 -2.461 1.00 90.50 97 ASP A C 1
ATOM 735 O O . ASP A 1 97 ? 1.101 -5.658 -2.762 1.00 90.50 97 ASP A O 1
ATOM 739 N N . GLY A 1 98 ? -0.906 -4.866 -3.354 1.00 89.56 98 GLY A N 1
ATOM 740 C CA . GLY A 1 98 ? -0.618 -4.761 -4.779 1.00 89.56 98 GLY A CA 1
ATOM 741 C C . GLY A 1 98 ? -0.925 -6.045 -5.549 1.00 89.56 98 GLY A C 1
ATOM 742 O O . GLY A 1 98 ? -1.355 -7.055 -4.995 1.00 89.56 98 GLY A O 1
ATOM 743 N N . GLY A 1 99 ? -0.755 -6.001 -6.869 1.00 91.38 99 GLY A N 1
ATOM 744 C CA . GLY A 1 99 ? -1.020 -7.153 -7.730 1.00 91.38 99 GLY A CA 1
ATOM 745 C C . GLY A 1 99 ? 0.051 -8.235 -7.659 1.00 91.38 99 GLY A C 1
ATOM 746 O O . GLY A 1 99 ? 1.161 -7.991 -7.208 1.00 91.38 99 GLY A O 1
ATOM 747 N N . CYS A 1 100 ? -0.272 -9.446 -8.109 1.00 93.62 100 CYS A N 1
ATOM 748 C CA . CYS A 1 100 ? 0.711 -10.529 -8.143 1.00 93.62 100 CYS A CA 1
ATOM 749 C C . CYS A 1 100 ? 1.850 -10.220 -9.122 1.00 93.62 100 CYS A C 1
ATOM 751 O O . CYS A 1 100 ? 1.610 -9.740 -10.232 1.00 93.62 100 CYS A O 1
ATOM 753 N N . THR A 1 101 ? 3.076 -10.560 -8.743 1.00 93.75 101 THR A N 1
ATOM 754 C CA . THR A 1 101 ? 4.263 -10.460 -9.605 1.00 93.75 101 THR A CA 1
ATOM 755 C C . THR A 1 101 ? 4.258 -11.523 -10.706 1.00 93.75 101 THR A C 1
ATOM 757 O O . THR A 1 101 ? 3.518 -12.515 -10.661 1.00 93.75 101 THR A O 1
ATOM 760 N N . VAL A 1 102 ? 5.128 -11.362 -11.711 1.00 93.44 102 VAL A N 1
ATOM 761 C CA . VAL A 1 102 ? 5.294 -12.375 -12.767 1.00 93.44 102 VAL A CA 1
ATOM 762 C C . VAL A 1 102 ? 5.764 -13.705 -12.195 1.00 93.44 102 VAL A C 1
ATOM 764 O O . VAL A 1 102 ? 5.299 -14.763 -12.631 1.00 93.44 102 VAL A O 1
ATOM 767 N N . GLU A 1 103 ? 6.659 -13.660 -11.213 1.00 92.19 103 GLU A N 1
ATOM 768 C CA . GLU A 1 103 ? 7.200 -14.865 -10.595 1.00 92.19 103 GLU A CA 1
ATOM 769 C C . GLU A 1 103 ? 6.142 -15.593 -9.763 1.00 92.19 103 GLU A C 1
ATOM 771 O O . GLU A 1 103 ? 5.966 -16.800 -9.915 1.00 92.19 103 GLU A O 1
ATOM 776 N N . GLU A 1 104 ? 5.328 -14.879 -8.987 1.00 93.88 104 GLU A N 1
ATOM 777 C CA . GLU A 1 104 ? 4.261 -15.511 -8.204 1.00 93.88 104 GLU A CA 1
ATOM 778 C C . GLU A 1 104 ? 3.214 -16.208 -9.067 1.00 93.88 104 GLU A C 1
ATOM 780 O O . GLU A 1 104 ? 2.696 -17.266 -8.682 1.00 93.88 104 GLU A O 1
ATOM 785 N N . VAL A 1 105 ? 2.911 -15.634 -10.235 1.00 92.75 105 VAL A N 1
ATOM 786 C CA . VAL A 1 105 ? 2.041 -16.260 -11.232 1.00 92.75 105 VAL A CA 1
ATOM 787 C C . VAL A 1 105 ? 2.711 -17.500 -11.827 1.00 92.75 105 VAL A C 1
ATOM 789 O O . VAL A 1 105 ? 2.047 -18.531 -11.961 1.00 92.75 105 VAL A O 1
ATOM 792 N N . ARG A 1 106 ? 4.014 -17.456 -12.141 1.00 90.00 106 ARG A N 1
ATOM 793 C CA . ARG A 1 106 ? 4.770 -18.629 -12.626 1.00 90.00 106 ARG A CA 1
ATOM 794 C C . ARG A 1 106 ? 4.806 -19.766 -11.609 1.00 90.00 106 ARG A C 1
ATOM 796 O O . ARG A 1 106 ? 4.641 -20.918 -11.994 1.00 90.00 106 ARG A O 1
ATOM 803 N N . GLU A 1 107 ? 5.002 -19.458 -10.333 1.00 90.38 107 GLU A N 1
ATOM 804 C CA . GLU A 1 107 ? 5.091 -20.461 -9.269 1.00 90.38 107 GLU A CA 1
ATOM 805 C C . GLU A 1 107 ? 3.760 -21.184 -9.023 1.00 90.38 107 GLU A C 1
ATOM 807 O O . GLU A 1 107 ? 3.740 -22.357 -8.641 1.00 90.38 107 GLU A O 1
ATOM 812 N N . ARG A 1 108 ? 2.633 -20.492 -9.229 1.00 89.81 108 ARG A N 1
ATOM 813 C CA . ARG A 1 108 ? 1.291 -21.007 -8.902 1.00 89.81 108 ARG A CA 1
ATOM 814 C C . ARG A 1 108 ? 0.577 -21.641 -10.089 1.00 89.81 108 ARG A C 1
ATOM 816 O O . ARG A 1 108 ? -0.252 -22.532 -9.891 1.00 89.81 108 ARG A O 1
ATOM 823 N N . MET A 1 109 ? 0.903 -21.223 -11.308 1.00 85.19 109 MET A N 1
ATOM 824 C CA . MET A 1 109 ? 0.298 -21.745 -12.534 1.00 85.19 109 MET A CA 1
ATOM 825 C C . MET A 1 109 ? 1.194 -22.822 -13.152 1.00 85.19 109 MET A C 1
ATOM 827 O O . MET A 1 109 ? 2.378 -22.610 -13.390 1.00 85.19 109 MET A O 1
ATOM 831 N N . LYS A 1 110 ? 0.637 -24.002 -13.448 1.00 79.50 110 LYS A N 1
ATOM 832 C CA . LYS A 1 110 ? 1.441 -25.178 -13.825 1.00 79.50 110 LYS A CA 1
ATOM 833 C C . LYS A 1 110 ? 1.826 -25.179 -15.296 1.00 79.50 110 LYS A C 1
ATOM 835 O O . LYS A 1 110 ? 2.834 -25.779 -15.667 1.00 79.50 110 LYS A O 1
ATOM 840 N N . THR A 1 111 ? 1.006 -24.571 -16.155 1.00 90.56 111 THR A N 1
ATOM 841 C CA . THR A 1 111 ? 1.230 -24.600 -17.603 1.00 90.56 111 THR A CA 1
ATOM 842 C C . THR A 1 111 ? 0.993 -23.254 -18.277 1.00 90.56 111 THR A C 1
ATOM 844 O O . THR A 1 111 ? 0.115 -22.477 -17.909 1.00 90.56 111 THR A O 1
ATOM 847 N N . ARG A 1 112 ? 1.714 -23.017 -19.381 1.00 89.81 112 ARG A N 1
ATOM 848 C CA . ARG A 1 112 ? 1.462 -21.867 -20.266 1.00 89.81 112 ARG A CA 1
ATOM 849 C C . ARG A 1 112 ? 0.034 -21.857 -20.829 1.00 89.81 112 ARG A C 1
ATOM 851 O O . ARG A 1 112 ? -0.495 -20.788 -21.112 1.00 89.81 112 ARG A O 1
ATOM 858 N N . ALA A 1 113 ? -0.586 -23.026 -21.004 1.00 92.38 113 ALA A N 1
ATOM 859 C CA . ALA A 1 113 ? -1.957 -23.126 -21.500 1.00 92.38 113 ALA A CA 1
ATOM 860 C C . ALA A 1 113 ? -2.967 -22.517 -20.513 1.00 92.38 113 ALA A C 1
ATOM 862 O O . ALA A 1 113 ? -3.800 -21.722 -20.941 1.00 92.38 113 ALA A O 1
ATOM 863 N N . GLU A 1 114 ? -2.835 -22.820 -19.217 1.00 90.69 114 GLU A N 1
ATOM 864 C CA . GLU A 1 114 ? -3.649 -22.231 -18.138 1.00 90.69 114 GLU A CA 1
ATOM 865 C C . GLU A 1 114 ? -3.459 -20.708 -18.074 1.00 90.69 114 GLU A C 1
ATOM 867 O O . GLU A 1 114 ? -4.431 -19.955 -18.060 1.00 90.69 114 GLU A O 1
ATOM 872 N N . ILE A 1 115 ? -2.208 -20.236 -18.141 1.00 92.56 115 ILE A N 1
ATOM 873 C CA . ILE A 1 115 ? -1.892 -18.798 -18.153 1.00 92.56 115 ILE A CA 1
ATOM 874 C C . ILE A 1 115 ? -2.563 -18.098 -19.344 1.00 92.56 115 ILE A C 1
ATOM 876 O O . ILE A 1 115 ? -3.210 -17.064 -19.192 1.00 92.56 115 ILE A O 1
ATOM 880 N N . CYS A 1 116 ? -2.454 -18.674 -20.543 1.00 93.81 116 CYS A N 1
ATOM 881 C CA . CYS A 1 116 ? -3.090 -18.137 -21.745 1.00 93.81 116 CYS A CA 1
ATOM 882 C C . CYS A 1 116 ? -4.623 -18.241 -21.732 1.00 93.81 116 CYS A C 1
ATOM 884 O O . CYS A 1 116 ? -5.294 -17.562 -22.511 1.00 93.81 116 CYS A O 1
ATOM 886 N N . GLU A 1 117 ? -5.206 -19.123 -20.924 1.00 92.56 117 GLU A N 1
ATOM 887 C CA . GLU A 1 117 ? -6.648 -19.167 -20.701 1.00 92.56 117 GLU A CA 1
ATOM 888 C C . GLU A 1 117 ? -7.098 -18.014 -19.806 1.00 92.56 117 GLU A C 1
ATOM 890 O O . GLU A 1 117 ? -8.047 -17.314 -20.163 1.00 92.56 117 GLU A O 1
ATOM 895 N N . LEU A 1 118 ? -6.374 -17.748 -18.717 1.00 89.69 118 LEU A N 1
ATOM 896 C CA . LEU A 1 118 ? -6.620 -16.590 -17.857 1.00 89.69 118 LEU A CA 1
ATOM 897 C C . LEU A 1 118 ? -6.465 -15.280 -18.629 1.00 89.69 118 LEU A C 1
ATOM 899 O O . LEU A 1 118 ? -7.381 -14.465 -18.617 1.00 89.69 118 LEU A O 1
ATOM 903 N N . ALA A 1 119 ? -5.385 -15.128 -19.399 1.00 91.50 119 ALA A N 1
ATOM 904 C CA . ALA A 1 119 ? -5.143 -13.936 -20.214 1.00 91.50 119 ALA A CA 1
ATOM 905 C C . ALA A 1 119 ? -6.273 -13.633 -21.221 1.00 91.50 119 ALA A C 1
ATOM 907 O O . ALA A 1 119 ? -6.454 -12.485 -21.616 1.00 91.50 119 ALA A O 1
ATOM 908 N N . ARG A 1 120 ? -7.026 -14.652 -21.663 1.00 90.81 120 ARG A N 1
ATOM 909 C CA . ARG A 1 120 ? -8.151 -14.489 -22.602 1.00 90.81 120 ARG A CA 1
ATOM 910 C C . ARG A 1 120 ? -9.484 -14.211 -21.917 1.00 90.81 120 ARG A C 1
ATOM 912 O O . ARG A 1 120 ? -10.341 -13.584 -22.529 1.00 90.81 120 ARG A O 1
ATOM 919 N N . ASN A 1 121 ? -9.676 -14.729 -20.707 1.00 87.62 121 ASN A N 1
ATOM 920 C CA . ASN A 1 121 ? -10.990 -14.790 -20.065 1.00 87.62 121 ASN A CA 1
ATOM 921 C C . ASN A 1 121 ? -11.110 -13.906 -18.818 1.00 87.62 121 ASN A C 1
ATOM 923 O O . ASN A 1 121 ? -12.222 -13.696 -18.339 1.00 87.62 121 ASN A O 1
ATOM 927 N N . PHE A 1 122 ? -9.999 -13.407 -18.276 1.00 82.69 122 PHE A N 1
ATOM 928 C CA . PHE A 1 122 ? -9.983 -12.603 -17.062 1.00 82.69 122 PHE A CA 1
ATOM 929 C C . PHE A 1 122 ? -9.374 -11.229 -17.333 1.00 82.69 122 PHE A C 1
ATOM 931 O O . PHE A 1 122 ? -8.218 -11.115 -17.740 1.00 82.69 122 PHE A O 1
ATOM 938 N N . TYR A 1 123 ? -10.172 -10.183 -17.115 1.00 81.12 123 TYR A N 1
ATOM 939 C CA . TYR A 1 123 ? -9.709 -8.805 -17.206 1.00 81.12 123 TYR A CA 1
ATOM 940 C C . TYR A 1 123 ? -9.140 -8.373 -15.852 1.00 81.12 123 TYR A C 1
ATOM 942 O O . TYR A 1 123 ? -9.881 -8.125 -14.904 1.00 81.12 123 TYR A O 1
ATOM 950 N N . GLU A 1 124 ? -7.816 -8.313 -15.782 1.00 85.69 124 GLU A N 1
ATOM 951 C CA . GLU A 1 124 ? -7.033 -7.829 -14.644 1.00 85.69 124 GLU A CA 1
ATOM 952 C C . GLU A 1 124 ? -6.152 -6.679 -15.137 1.00 85.69 124 GLU A C 1
ATOM 954 O O . GLU A 1 124 ? -5.485 -6.836 -16.165 1.00 85.69 124 GLU A O 1
ATOM 959 N N . TYR A 1 125 ? -6.141 -5.550 -14.421 1.00 87.31 125 TYR A N 1
ATOM 960 C CA . TYR A 1 125 ? -5.183 -4.469 -14.660 1.00 87.31 125 TYR A CA 1
ATOM 961 C C . TYR A 1 125 ? -4.156 -4.449 -13.529 1.00 87.31 125 TYR A C 1
ATOM 963 O O . TYR A 1 125 ? -4.388 -3.871 -12.472 1.00 87.31 125 TYR A O 1
ATOM 971 N N . ASN A 1 126 ? -3.040 -5.128 -13.765 1.00 90.31 126 ASN A N 1
ATOM 972 C CA . ASN A 1 126 ? -1.914 -5.280 -12.848 1.00 90.31 126 ASN A CA 1
ATOM 973 C C . ASN A 1 126 ? -0.632 -5.096 -13.672 1.00 90.31 126 ASN A C 1
ATOM 975 O O . ASN A 1 126 ? 0.009 -6.080 -14.039 1.00 90.31 126 ASN A O 1
ATOM 979 N N . PRO A 1 127 ? -0.347 -3.866 -14.125 1.00 91.62 127 PRO A N 1
ATOM 980 C CA . PRO A 1 127 ? 0.634 -3.652 -15.172 1.00 91.62 127 PRO A CA 1
ATOM 981 C C . PRO A 1 127 ? 2.030 -4.119 -14.756 1.00 91.62 127 PRO A C 1
ATOM 983 O O . PRO A 1 127 ? 2.405 -4.035 -13.591 1.00 91.62 127 PRO A O 1
ATOM 986 N N . VAL A 1 128 ? 2.801 -4.595 -15.730 1.00 92.75 128 VAL A N 1
ATOM 987 C CA . VAL A 1 128 ? 4.186 -5.040 -15.543 1.00 92.75 128 VAL A CA 1
ATOM 988 C C . VAL A 1 128 ? 5.059 -4.442 -16.636 1.00 92.75 128 VAL A C 1
ATOM 990 O O . VAL A 1 128 ? 4.710 -4.527 -17.817 1.00 92.75 128 VAL A O 1
ATOM 993 N N . CYS A 1 129 ? 6.215 -3.895 -16.264 1.00 93.50 129 CYS A N 1
ATOM 994 C CA . CYS A 1 129 ? 7.213 -3.445 -17.215 1.00 93.50 129 CYS A CA 1
ATOM 995 C C . CYS A 1 129 ? 8.179 -4.589 -17.507 1.00 93.50 129 CYS A C 1
ATOM 997 O O . CYS A 1 129 ? 8.864 -5.091 -16.612 1.00 93.50 129 CYS A O 1
ATOM 999 N N . GLY A 1 130 ? 8.240 -5.011 -18.767 1.00 94.88 130 GLY A N 1
ATOM 1000 C CA . GLY A 1 130 ? 9.212 -5.997 -19.217 1.00 94.88 130 GLY A CA 1
ATOM 1001 C C . GLY A 1 130 ? 10.612 -5.406 -19.381 1.00 94.88 130 GLY A C 1
ATOM 1002 O O . GLY A 1 130 ? 10.794 -4.207 -19.597 1.00 94.88 130 GLY A O 1
ATOM 1003 N N . ASN A 1 131 ? 11.628 -6.267 -19.352 1.00 95.06 131 ASN A N 1
ATOM 1004 C CA . ASN A 1 131 ? 13.003 -5.902 -19.711 1.00 95.06 131 ASN A CA 1
ATOM 1005 C C . ASN A 1 131 ? 13.190 -5.562 -21.206 1.00 95.06 131 ASN A C 1
ATOM 1007 O O . ASN A 1 131 ? 14.281 -5.173 -21.618 1.00 95.06 131 ASN A O 1
ATOM 1011 N N . ASP A 1 132 ? 12.132 -5.695 -22.004 1.00 95.00 132 ASP A N 1
ATOM 1012 C CA . ASP A 1 132 ? 12.016 -5.220 -23.380 1.00 95.00 132 ASP A CA 1
ATOM 1013 C C . ASP A 1 132 ? 11.390 -3.816 -23.488 1.00 95.00 132 ASP A C 1
ATOM 1015 O O . ASP A 1 132 ? 11.075 -3.375 -24.593 1.00 95.00 132 ASP A O 1
ATOM 1019 N N . ASP A 1 133 ? 11.221 -3.129 -22.351 1.00 93.50 133 ASP A N 1
ATOM 1020 C CA . ASP A 1 133 ? 10.628 -1.794 -22.215 1.00 93.50 133 ASP A CA 1
ATOM 1021 C C . ASP A 1 133 ? 9.177 -1.708 -22.733 1.00 93.50 133 ASP A C 1
ATOM 1023 O O . ASP A 1 133 ? 8.703 -0.650 -23.155 1.00 93.50 133 ASP A O 1
ATOM 1027 N N . ILE A 1 134 ? 8.449 -2.830 -22.689 1.00 94.56 134 ILE A N 1
ATOM 1028 C CA . ILE A 1 134 ? 7.021 -2.903 -23.009 1.00 94.56 134 ILE A CA 1
ATOM 1029 C C . ILE A 1 134 ? 6.210 -3.042 -21.718 1.00 94.56 134 ILE A C 1
ATOM 1031 O O . ILE A 1 134 ? 6.464 -3.927 -20.900 1.00 94.56 134 ILE A O 1
ATOM 1035 N N . SER A 1 135 ? 5.185 -2.197 -21.567 1.00 94.31 135 SER A N 1
ATOM 1036 C CA . SER A 1 135 ? 4.163 -2.354 -20.528 1.00 94.31 135 SER A CA 1
ATOM 1037 C C . SER A 1 135 ? 3.162 -3.438 -20.931 1.00 94.31 135 SER A C 1
ATOM 1039 O O . SER A 1 135 ? 2.476 -3.328 -21.951 1.00 94.31 135 SER A O 1
ATOM 1041 N N . TYR A 1 136 ? 3.037 -4.470 -20.106 1.00 93.94 136 TYR A N 1
ATOM 1042 C CA . TYR A 1 136 ? 2.020 -5.509 -20.223 1.00 93.94 136 TYR A CA 1
ATOM 1043 C C . TYR A 1 136 ? 0.893 -5.217 -19.237 1.00 93.94 136 TYR A C 1
ATOM 1045 O O . TYR A 1 136 ? 1.161 -4.863 -18.097 1.00 93.94 136 TYR A O 1
ATOM 1053 N N . ALA A 1 137 ? -0.369 -5.382 -19.643 1.00 92.12 137 ALA A N 1
ATOM 1054 C CA . ALA A 1 137 ? -1.509 -5.034 -18.784 1.00 92.12 137 ALA A CA 1
ATOM 1055 C C . ALA A 1 137 ? -1.640 -5.922 -17.530 1.00 92.12 137 ALA A C 1
ATOM 1057 O O . ALA A 1 137 ? -2.236 -5.496 -16.544 1.00 92.12 137 ALA A O 1
ATOM 1058 N N . ASN A 1 138 ? -1.113 -7.150 -17.582 1.00 92.44 138 ASN A N 1
ATOM 1059 C CA . ASN A 1 138 ? -0.987 -8.046 -16.434 1.00 92.44 138 ASN A CA 1
ATOM 1060 C C . ASN A 1 138 ? 0.072 -9.142 -16.671 1.00 92.44 138 ASN A C 1
ATOM 1062 O O . ASN A 1 138 ? 0.451 -9.387 -17.830 1.00 92.44 138 ASN A O 1
ATOM 1066 N N . PRO A 1 139 ? 0.517 -9.847 -15.610 1.00 94.25 139 PRO A N 1
ATOM 1067 C CA . PRO A 1 139 ? 1.474 -10.943 -15.730 1.00 94.25 139 PRO A CA 1
ATOM 1068 C C . PRO A 1 139 ? 1.041 -12.059 -16.687 1.00 94.25 139 PRO A C 1
ATOM 1070 O O . PRO A 1 139 ? 1.879 -12.626 -17.389 1.00 94.25 139 PRO A O 1
ATOM 1073 N N . TYR A 1 140 ? -0.257 -12.386 -16.773 1.00 94.44 140 TYR A N 1
ATOM 1074 C CA . TYR A 1 140 ? -0.709 -13.471 -17.653 1.00 94.44 140 TYR A CA 1
ATOM 1075 C C . TYR A 1 140 ? -0.527 -13.122 -19.126 1.00 94.44 140 TYR A C 1
ATOM 1077 O O . TYR A 1 140 ? -0.123 -13.975 -19.917 1.00 94.44 140 TYR A O 1
ATOM 1085 N N . ILE A 1 141 ? -0.820 -11.876 -19.507 1.00 94.31 141 ILE A N 1
ATOM 1086 C CA . ILE A 1 141 ? -0.607 -11.377 -20.867 1.00 94.31 141 ILE A CA 1
ATOM 1087 C C . ILE A 1 141 ? 0.889 -11.444 -21.192 1.00 94.31 141 ILE A C 1
ATOM 1089 O O . ILE A 1 141 ? 1.259 -12.027 -22.214 1.00 94.31 141 ILE A O 1
ATOM 1093 N N . MET A 1 142 ? 1.756 -10.951 -20.304 1.00 94.94 142 MET A N 1
ATOM 1094 C CA . MET A 1 142 ? 3.209 -11.038 -20.480 1.00 94.94 142 MET A CA 1
ATOM 1095 C C . MET A 1 142 ? 3.677 -12.484 -20.693 1.00 94.94 142 MET A C 1
ATOM 1097 O O . MET A 1 142 ? 4.267 -12.809 -21.724 1.00 94.94 142 MET A O 1
ATOM 1101 N N . LEU A 1 143 ? 3.335 -13.387 -19.774 1.00 94.06 143 LEU A N 1
ATOM 1102 C CA . LEU A 1 143 ? 3.754 -14.790 -19.810 1.00 94.06 143 LEU A CA 1
ATOM 1103 C C . LEU A 1 143 ? 3.153 -15.575 -20.985 1.00 94.06 143 LEU A C 1
ATOM 1105 O O . LEU A 1 143 ? 3.800 -16.466 -21.543 1.00 94.06 143 LEU A O 1
ATOM 1109 N N . CYS A 1 144 ? 1.924 -15.259 -21.394 1.00 95.00 144 CYS A N 1
ATOM 1110 C CA . CYS A 1 144 ? 1.287 -15.923 -22.523 1.00 95.00 144 CYS A CA 1
ATOM 1111 C C . CYS A 1 144 ? 1.936 -15.522 -23.855 1.00 95.00 144 CYS A C 1
ATOM 1113 O O . CYS A 1 144 ? 2.296 -16.397 -24.656 1.00 95.00 144 CYS A O 1
ATOM 1115 N N . PHE A 1 145 ? 2.096 -14.217 -24.101 1.00 93.38 145 PHE A N 1
ATOM 1116 C CA . PHE A 1 145 ? 2.565 -13.693 -25.388 1.00 93.38 145 PHE A CA 1
ATOM 1117 C C . PHE A 1 145 ? 4.093 -13.661 -25.509 1.00 93.38 145 PHE A C 1
ATOM 1119 O O . PHE A 1 145 ? 4.622 -13.875 -26.602 1.00 93.38 145 PHE A O 1
ATOM 1126 N N . ARG A 1 146 ? 4.808 -13.412 -24.408 1.00 93.94 146 ARG A N 1
ATOM 1127 C CA . ARG A 1 146 ? 6.260 -13.188 -24.361 1.00 93.94 146 ARG A CA 1
ATOM 1128 C C . ARG A 1 146 ? 6.897 -13.915 -23.157 1.00 93.94 146 ARG A C 1
ATOM 1130 O O . ARG A 1 146 ? 7.470 -13.277 -22.283 1.00 93.94 146 ARG A O 1
ATOM 1137 N N . PRO A 1 147 ? 6.877 -15.264 -23.120 1.00 90.06 147 PRO A N 1
ATOM 1138 C CA . PRO A 1 147 ? 7.263 -16.050 -21.935 1.00 90.06 147 PRO A CA 1
ATOM 1139 C C . PRO A 1 147 ? 8.719 -15.877 -21.469 1.00 90.06 147 PRO A C 1
ATOM 1141 O O . PRO A 1 147 ? 9.017 -16.172 -20.314 1.00 90.06 147 PRO A O 1
ATOM 1144 N N . ASN A 1 148 ? 9.607 -15.425 -22.361 1.00 92.25 148 ASN A N 1
ATOM 1145 C CA . ASN A 1 148 ? 11.037 -15.243 -22.091 1.00 92.25 148 ASN A CA 1
ATOM 1146 C C . ASN A 1 148 ? 11.405 -13.806 -21.689 1.00 92.25 148 ASN A C 1
ATOM 1148 O O . ASN A 1 148 ? 12.574 -13.543 -21.432 1.00 92.25 148 ASN A O 1
ATOM 1152 N N . VAL A 1 149 ? 10.450 -12.872 -21.709 1.00 94.31 149 VAL A N 1
ATOM 1153 C CA . VAL A 1 149 ? 10.668 -11.525 -21.170 1.00 94.31 149 VAL A CA 1
ATOM 1154 C C . VAL A 1 149 ? 10.636 -11.645 -19.650 1.00 94.31 149 VAL A C 1
ATOM 1156 O O . VAL A 1 149 ? 9.815 -12.380 -19.092 1.00 94.31 149 VAL A O 1
ATOM 1159 N N . GLU A 1 150 ? 11.568 -10.971 -18.990 1.00 94.31 150 GLU A N 1
ATOM 1160 C CA . GLU A 1 150 ? 11.637 -10.919 -17.531 1.00 94.31 150 GLU A CA 1
ATOM 1161 C C . GLU A 1 150 ? 11.051 -9.603 -17.038 1.00 94.31 150 GLU A C 1
ATOM 1163 O O . GLU A 1 150 ? 11.072 -8.593 -17.746 1.00 94.31 150 GLU A O 1
ATOM 1168 N N . GLU A 1 151 ? 10.489 -9.638 -15.835 1.00 93.81 151 GLU A N 1
ATOM 1169 C CA . GLU A 1 151 ? 9.979 -8.451 -15.165 1.00 93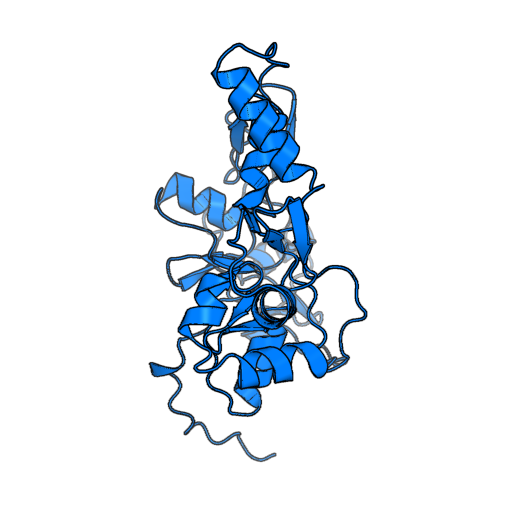.81 151 GLU A CA 1
ATOM 1170 C C . GLU A 1 151 ? 11.146 -7.514 -14.839 1.00 93.81 151 GLU A C 1
ATOM 1172 O O . GLU A 1 151 ? 12.111 -7.911 -14.186 1.00 93.81 151 GLU A O 1
ATOM 1177 N N . LYS A 1 152 ? 11.065 -6.274 -15.32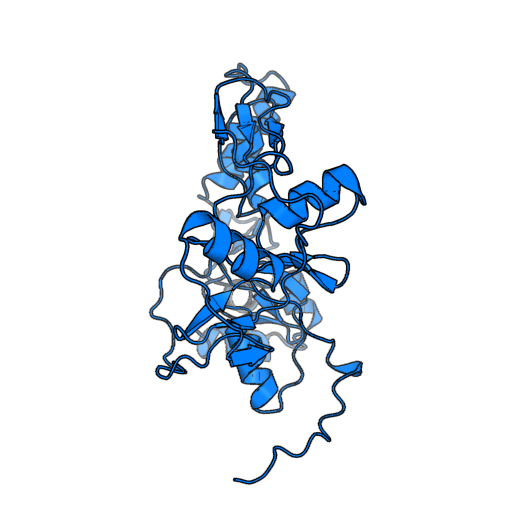6 1.00 91.94 152 LYS A N 1
ATOM 1178 C CA . LYS A 1 152 ? 11.997 -5.198 -14.979 1.00 91.94 152 LYS A CA 1
ATOM 1179 C C . LYS A 1 152 ? 11.580 -4.550 -13.663 1.00 91.94 152 LYS A C 1
ATOM 1181 O O . LYS A 1 152 ? 12.418 -4.344 -12.792 1.00 91.94 152 LYS A O 1
ATOM 1186 N N . TYR A 1 153 ? 10.293 -4.237 -13.546 1.00 88.44 153 TYR A N 1
ATOM 1187 C CA . TYR A 1 153 ? 9.629 -3.791 -12.325 1.00 88.44 153 TYR A CA 1
ATOM 1188 C C . TYR A 1 153 ? 8.106 -3.907 -12.485 1.00 88.44 153 TYR A C 1
ATOM 1190 O O . TYR A 1 153 ? 7.583 -3.890 -13.607 1.00 88.44 153 TYR A O 1
ATOM 1198 N N . MET A 1 154 ? 7.402 -3.999 -11.358 1.00 87.12 154 MET A N 1
ATOM 1199 C CA . MET A 1 154 ? 5.943 -3.912 -11.304 1.00 87.12 154 MET A CA 1
ATOM 1200 C C . MET A 1 154 ? 5.469 -2.528 -11.738 1.00 87.12 154 MET A C 1
ATOM 1202 O O . MET A 1 154 ? 6.099 -1.536 -11.406 1.00 87.12 154 MET A O 1
ATOM 1206 N N . GLY A 1 155 ? 4.341 -2.435 -12.434 1.00 88.06 155 GLY A N 1
ATOM 1207 C CA . GLY A 1 155 ? 3.810 -1.180 -12.961 1.00 88.06 155 GLY A CA 1
ATOM 1208 C C . GLY A 1 155 ? 4.114 -0.967 -14.443 1.00 88.06 155 GLY A C 1
ATOM 1209 O O . GLY A 1 155 ? 4.708 -1.799 -15.121 1.00 88.06 155 GLY A O 1
ATOM 1210 N N . GLU A 1 156 ? 3.676 0.164 -14.985 1.00 90.69 156 GLU A N 1
ATOM 1211 C CA . GLU A 1 156 ? 3.971 0.536 -16.372 1.00 90.69 156 GLU A CA 1
ATOM 1212 C C . GLU A 1 156 ? 5.406 1.053 -16.523 1.00 90.69 156 GLU A C 1
ATOM 1214 O O . GLU A 1 156 ? 5.942 1.695 -15.620 1.00 90.69 156 GLU A O 1
ATOM 1219 N N . CYS A 1 157 ? 6.013 0.862 -17.698 1.00 88.31 157 CYS A N 1
ATOM 1220 C CA . CYS A 1 157 ? 7.368 1.347 -17.971 1.00 88.31 157 CYS A CA 1
ATOM 1221 C C . CYS A 1 157 ? 7.513 2.880 -17.909 1.00 88.31 157 CYS A C 1
ATOM 1223 O O . CYS A 1 157 ? 8.611 3.387 -17.695 1.00 88.31 157 CYS A O 1
ATOM 1225 N N . ASP A 1 158 ? 6.421 3.634 -18.089 1.00 87.31 158 ASP A N 1
ATOM 1226 C CA . ASP A 1 158 ? 6.421 5.104 -18.042 1.00 87.31 158 ASP A CA 1
ATOM 1227 C C . ASP A 1 158 ? 5.815 5.659 -16.739 1.00 87.31 158 ASP A C 1
ATOM 1229 O O . ASP A 1 158 ? 5.107 6.664 -16.727 1.00 87.31 158 ASP A O 1
ATOM 1233 N N . CYS A 1 159 ? 6.080 4.984 -15.622 1.00 81.75 159 CYS A N 1
ATOM 1234 C CA . CYS A 1 159 ? 5.522 5.308 -14.309 1.00 81.75 159 CYS A CA 1
ATOM 1235 C C . CYS A 1 159 ? 6.347 6.402 -13.574 1.00 81.75 159 CYS A C 1
ATOM 1237 O O . CYS A 1 159 ? 7.583 6.318 -13.534 1.00 81.75 159 CYS A O 1
ATOM 1239 N N . PRO A 1 160 ? 5.700 7.448 -13.009 1.00 85.31 160 PRO A N 1
ATOM 1240 C CA . PRO A 1 160 ? 6.371 8.540 -12.292 1.00 85.31 160 PRO A CA 1
ATOM 1241 C C . PRO A 1 160 ? 7.250 8.086 -11.124 1.00 85.31 160 PRO A C 1
ATOM 1243 O O . PRO A 1 160 ? 8.343 8.619 -10.941 1.00 85.31 160 PRO A O 1
ATOM 1246 N N . GLU A 1 161 ? 6.808 7.086 -10.370 1.00 84.12 161 GLU A N 1
ATOM 1247 C CA . GLU A 1 161 ? 7.490 6.573 -9.184 1.00 84.12 161 GLU A CA 1
ATOM 1248 C C . GLU A 1 161 ? 8.842 5.937 -9.555 1.00 84.12 161 GLU A C 1
ATOM 1250 O O . GLU A 1 161 ? 9.858 6.227 -8.924 1.00 84.12 161 GLU A O 1
ATOM 1255 N N . HIS A 1 162 ? 8.918 5.170 -10.652 1.00 85.94 162 HIS A N 1
ATOM 1256 C CA . HIS A 1 162 ? 10.196 4.629 -11.143 1.00 85.94 162 HIS A CA 1
ATOM 1257 C C . HIS A 1 162 ? 11.148 5.719 -11.630 1.00 85.94 162 HIS A C 1
ATOM 1259 O O . HIS A 1 162 ? 12.356 5.643 -11.394 1.00 85.94 162 HIS A O 1
ATOM 1265 N N . LYS A 1 163 ? 10.618 6.758 -12.287 1.00 89.81 163 LYS A N 1
ATOM 1266 C CA . LYS A 1 163 ? 11.425 7.925 -12.673 1.00 89.81 163 LYS A CA 1
ATOM 1267 C C . LYS A 1 163 ? 11.958 8.649 -11.441 1.00 89.81 163 LYS A C 1
ATOM 1269 O O . LYS A 1 163 ? 13.115 9.062 -11.443 1.00 89.81 163 LYS A O 1
ATOM 1274 N N . ALA A 1 164 ? 11.149 8.767 -10.389 1.00 92.06 164 ALA A N 1
ATOM 1275 C CA . ALA A 1 164 ? 11.579 9.331 -9.118 1.00 92.06 164 ALA A CA 1
ATOM 1276 C C . ALA A 1 164 ? 12.669 8.476 -8.457 1.00 92.06 164 ALA A C 1
ATOM 1278 O O . ALA A 1 164 ? 13.661 9.032 -7.995 1.00 92.06 164 ALA A O 1
ATOM 1279 N N . CYS A 1 165 ? 12.565 7.145 -8.493 1.00 92.62 165 CYS A N 1
ATOM 1280 C CA . CYS A 1 165 ? 13.636 6.266 -8.018 1.00 92.62 165 CYS A CA 1
ATOM 1281 C C . CYS A 1 165 ? 14.943 6.448 -8.787 1.00 92.62 165 CYS A C 1
ATOM 1283 O O . CYS A 1 165 ? 16.001 6.542 -8.169 1.00 92.62 165 CYS A O 1
ATOM 1285 N N . GLN A 1 166 ? 14.891 6.549 -10.118 1.00 93.00 166 GLN A N 1
ATOM 1286 C CA . GLN A 1 166 ? 16.096 6.823 -10.902 1.00 93.00 166 GLN A CA 1
ATOM 1287 C C . GLN A 1 166 ? 16.699 8.186 -10.534 1.00 93.00 166 GLN A C 1
ATOM 1289 O O . GLN A 1 166 ? 17.899 8.286 -10.299 1.00 93.00 166 GLN A O 1
ATOM 1294 N N . ALA A 1 167 ? 15.863 9.217 -10.401 1.00 95.19 167 ALA A N 1
ATOM 1295 C CA . ALA A 1 167 ? 16.298 10.540 -9.968 1.00 95.19 167 ALA A CA 1
ATOM 1296 C C . ALA A 1 167 ? 16.917 10.526 -8.555 1.00 95.19 167 ALA A C 1
ATOM 1298 O O . ALA A 1 167 ? 17.893 11.230 -8.306 1.00 95.19 167 ALA A O 1
ATOM 1299 N N . ALA A 1 168 ? 16.394 9.712 -7.634 1.00 95.94 168 ALA A N 1
ATOM 1300 C CA . ALA A 1 168 ? 16.979 9.522 -6.307 1.00 95.94 168 ALA A CA 1
ATOM 1301 C C . ALA A 1 168 ? 18.391 8.912 -6.393 1.00 95.94 168 ALA A C 1
ATOM 1303 O O . ALA A 1 168 ? 19.327 9.457 -5.814 1.00 95.94 168 ALA A O 1
ATOM 1304 N N . VAL A 1 169 ? 18.577 7.865 -7.208 1.00 96.38 169 VAL A N 1
ATOM 1305 C CA . VAL A 1 169 ? 19.899 7.261 -7.471 1.00 96.38 169 VAL A CA 1
ATOM 1306 C C . VAL A 1 169 ? 20.878 8.271 -8.085 1.00 96.38 169 VAL A C 1
ATOM 1308 O O . VAL A 1 169 ? 22.060 8.312 -7.725 1.00 96.38 169 VAL A O 1
ATOM 1311 N N . ASP A 1 170 ? 20.403 9.116 -8.998 1.00 97.12 170 ASP A N 1
ATOM 1312 C CA . ASP A 1 170 ? 21.227 10.147 -9.631 1.00 97.12 170 ASP A CA 1
ATOM 1313 C C . ASP A 1 170 ? 21.649 11.236 -8.625 1.00 97.12 170 ASP A C 1
ATOM 1315 O O . ASP A 1 170 ? 22.776 11.730 -8.689 1.00 97.12 170 ASP A O 1
ATOM 1319 N N . ILE A 1 171 ? 20.799 11.575 -7.649 1.00 96.56 171 ILE A N 1
ATOM 1320 C CA . ILE A 1 171 ? 21.164 12.465 -6.532 1.00 96.56 171 ILE A CA 1
ATOM 1321 C C . ILE A 1 171 ? 22.219 11.807 -5.641 1.00 96.56 171 ILE A C 1
ATOM 1323 O O . ILE A 1 171 ? 23.246 12.424 -5.359 1.00 96.56 171 ILE A O 1
ATOM 1327 N N . ASP A 1 172 ? 21.998 10.557 -5.228 1.00 96.50 172 ASP A N 1
ATOM 1328 C CA . ASP A 1 172 ? 22.902 9.835 -4.323 1.00 96.50 172 ASP A CA 1
ATOM 1329 C C . ASP A 1 172 ? 24.299 9.630 -4.928 1.00 96.50 172 ASP A C 1
ATOM 1331 O O . ASP A 1 172 ? 25.310 9.643 -4.223 1.00 96.50 172 ASP A O 1
ATOM 1335 N N . SER A 1 173 ? 24.374 9.481 -6.252 1.00 96.69 173 SER A N 1
ATOM 1336 C CA . SER A 1 173 ? 25.635 9.379 -6.996 1.00 96.69 173 SER A CA 1
AT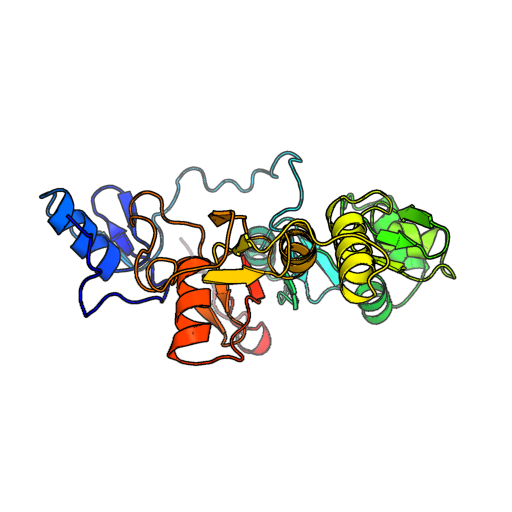OM 1337 C C . SER A 1 173 ? 26.278 10.733 -7.333 1.00 96.69 173 SER A C 1
ATOM 1339 O O . SER A 1 173 ? 27.404 10.764 -7.837 1.00 96.69 173 SER A O 1
ATOM 1341 N N . GLY A 1 174 ? 25.598 11.851 -7.056 1.00 94.75 174 GLY A N 1
ATOM 1342 C CA . GLY A 1 174 ? 26.047 13.206 -7.388 1.00 94.75 174 GLY A CA 1
ATOM 1343 C C . GLY A 1 174 ? 25.927 13.567 -8.873 1.00 94.75 174 GLY A C 1
ATOM 1344 O O . GLY A 1 174 ? 26.492 14.572 -9.305 1.00 94.75 174 GLY A O 1
ATOM 1345 N N . ALA A 1 175 ? 25.216 12.758 -9.662 1.00 96.50 175 ALA A N 1
ATOM 1346 C CA . ALA A 1 175 ? 24.905 13.034 -11.063 1.00 96.50 175 ALA A CA 1
ATOM 1347 C C . ALA A 1 175 ? 23.818 14.113 -11.225 1.00 96.50 175 ALA A C 1
ATOM 1349 O O . ALA A 1 175 ? 23.746 14.756 -12.275 1.00 96.50 175 ALA A O 1
ATOM 1350 N N . MET A 1 176 ? 23.008 14.341 -10.187 1.00 95.44 176 MET A N 1
ATOM 1351 C CA . MET A 1 176 ? 21.993 15.392 -10.127 1.00 95.44 176 MET A CA 1
ATOM 1352 C C . MET A 1 176 ? 22.130 16.235 -8.850 1.00 95.44 176 MET A C 1
ATOM 1354 O O . MET A 1 176 ? 22.469 15.725 -7.784 1.00 95.44 176 MET A O 1
ATOM 1358 N N . GLU A 1 177 ? 21.859 17.540 -8.953 1.00 95.12 177 GLU A N 1
ATOM 1359 C CA . GLU A 1 177 ? 21.839 18.439 -7.795 1.00 95.12 177 GLU A CA 1
ATOM 1360 C C . GLU A 1 177 ? 20.649 18.117 -6.879 1.00 95.12 177 GLU A C 1
ATOM 1362 O O . GLU A 1 177 ? 19.524 17.936 -7.343 1.00 95.12 177 GLU A O 1
ATOM 1367 N N . CYS A 1 178 ? 20.900 18.041 -5.569 1.00 93.19 178 CYS A N 1
ATOM 1368 C CA . CYS A 1 178 ? 19.873 17.719 -4.583 1.00 93.19 178 CYS A CA 1
ATOM 1369 C C . CYS A 1 178 ? 18.918 18.913 -4.373 1.00 93.19 178 CYS A C 1
ATOM 1371 O O . CYS A 1 178 ? 19.379 19.961 -3.913 1.00 93.19 178 CYS A O 1
ATOM 1373 N N . PRO A 1 179 ? 17.597 18.763 -4.611 1.00 93.69 179 PRO A N 1
ATOM 1374 C CA . PRO A 1 179 ? 16.617 19.840 -4.412 1.00 93.69 179 PRO A CA 1
ATOM 1375 C C . PRO A 1 179 ? 16.433 20.290 -2.952 1.00 93.69 179 PRO A C 1
ATOM 1377 O O . PRO A 1 179 ? 15.798 21.312 -2.703 1.00 93.69 179 PRO A O 1
ATOM 1380 N N . GLY A 1 180 ? 16.970 19.536 -1.989 1.00 96.25 180 GLY A N 1
ATOM 1381 C CA . GLY A 1 180 ? 16.787 19.750 -0.555 1.00 96.25 180 GLY A CA 1
ATOM 1382 C C . GLY A 1 180 ? 15.835 18.729 0.082 1.00 96.25 180 GLY A C 1
ATOM 1383 O O . GLY A 1 180 ? 15.073 18.073 -0.632 1.00 96.25 180 GLY A O 1
ATOM 1384 N N . PRO A 1 181 ? 15.890 18.573 1.418 1.00 98.06 181 PRO A N 1
ATOM 1385 C CA . PRO A 1 181 ? 15.139 17.550 2.134 1.00 98.06 181 PRO A CA 1
ATOM 1386 C C . PRO A 1 181 ? 13.643 17.863 2.212 1.00 98.06 181 PRO A C 1
ATOM 1388 O O . PRO A 1 181 ? 13.235 19.025 2.179 1.00 98.06 181 PRO A O 1
ATOM 1391 N N . VAL A 1 182 ? 12.839 16.817 2.387 1.00 98.19 182 VAL A N 1
ATOM 1392 C CA . VAL A 1 182 ? 11.387 16.905 2.592 1.00 98.19 182 VAL A CA 1
ATOM 1393 C C . VAL A 1 182 ? 10.936 16.025 3.756 1.00 98.19 182 VAL A C 1
ATOM 1395 O O . VAL A 1 182 ? 11.616 15.052 4.095 1.00 98.19 182 VAL A O 1
ATOM 1398 N N . CYS A 1 183 ? 9.785 16.338 4.347 1.00 97.62 183 CYS A N 1
ATOM 1399 C CA . CYS A 1 183 ? 9.184 15.540 5.406 1.00 97.62 183 CYS A CA 1
ATOM 1400 C C . CYS A 1 183 ? 8.046 14.678 4.853 1.00 97.62 183 CYS A C 1
ATOM 1402 O O . CYS A 1 183 ? 7.128 15.191 4.209 1.00 97.62 183 CYS A O 1
ATOM 1404 N N . GLY A 1 184 ? 8.111 13.369 5.094 1.00 95.44 184 GLY A N 1
ATOM 1405 C CA . GLY A 1 184 ? 7.039 12.427 4.788 1.00 95.44 184 GLY A CA 1
ATOM 1406 C C . GLY A 1 184 ? 5.960 12.394 5.868 1.00 95.44 184 GLY A C 1
ATOM 1407 O O . GLY A 1 184 ? 6.206 12.721 7.028 1.00 95.44 184 GLY A O 1
ATOM 1408 N N . SER A 1 185 ? 4.754 11.973 5.491 1.00 91.88 185 SER A N 1
ATOM 1409 C CA . SER A 1 185 ? 3.615 11.766 6.400 1.00 91.88 185 SER A CA 1
ATOM 1410 C C . SER A 1 185 ? 3.858 10.691 7.465 1.00 91.88 185 SER A C 1
ATOM 1412 O O . SER A 1 185 ? 3.198 10.680 8.500 1.00 91.88 185 SER A O 1
ATOM 1414 N N . ASP A 1 186 ? 4.829 9.812 7.231 1.00 91.69 186 ASP A N 1
ATOM 1415 C CA . ASP A 1 186 ? 5.341 8.830 8.185 1.00 91.69 186 ASP A CA 1
ATOM 1416 C C . ASP A 1 186 ? 6.273 9.451 9.246 1.00 91.69 186 ASP A C 1
ATOM 1418 O O . ASP A 1 186 ? 6.755 8.754 10.147 1.00 91.69 186 ASP A O 1
ATOM 1422 N N . GLY A 1 187 ? 6.547 10.757 9.145 1.00 92.38 187 GLY A N 1
ATOM 1423 C CA . GLY A 1 187 ? 7.448 11.538 9.987 1.00 92.38 187 GLY A CA 1
ATOM 1424 C C . GLY A 1 187 ? 8.932 11.312 9.679 1.00 92.38 187 GLY A C 1
ATOM 1425 O O . GLY A 1 187 ? 9.781 11.557 10.546 1.00 92.38 187 GLY A O 1
ATOM 1426 N N . LEU A 1 188 ? 9.283 10.703 8.537 1.00 94.25 188 LEU A N 1
ATOM 1427 C CA . LEU A 1 188 ? 10.676 10.518 8.116 1.00 94.25 188 LEU A CA 1
ATOM 1428 C C . LEU A 1 188 ? 11.128 11.673 7.223 1.00 94.25 188 LEU A C 1
ATOM 1430 O O . LEU A 1 188 ? 10.408 12.155 6.353 1.00 94.25 188 LEU A O 1
ATOM 1434 N N . THR A 1 189 ? 12.365 12.122 7.444 1.00 97.50 189 THR A N 1
ATOM 1435 C CA . THR A 1 189 ? 13.006 13.088 6.549 1.00 97.50 189 THR A CA 1
ATOM 1436 C C . THR A 1 189 ? 13.635 12.346 5.384 1.00 97.50 189 THR A C 1
ATOM 1438 O O . THR A 1 189 ? 14.529 11.523 5.582 1.00 97.50 189 THR A O 1
ATOM 1441 N N . TYR A 1 190 ? 13.203 12.683 4.178 1.00 97.75 190 TYR A N 1
ATOM 1442 C CA . TYR A 1 190 ? 13.755 12.170 2.935 1.00 97.75 190 TYR A CA 1
ATOM 1443 C C . TYR A 1 190 ? 14.752 13.171 2.360 1.00 97.75 190 TYR A C 1
ATOM 1445 O O . TYR A 1 190 ? 14.540 14.383 2.428 1.00 97.75 190 TYR A O 1
ATOM 1453 N N . THR A 1 191 ? 15.835 12.665 1.765 1.00 97.75 191 THR A N 1
ATOM 1454 C CA . THR A 1 191 ? 16.908 13.483 1.173 1.00 97.75 191 THR A CA 1
ATOM 1455 C C . THR A 1 191 ? 16.384 14.457 0.118 1.00 97.75 191 THR A C 1
ATOM 1457 O O . THR A 1 191 ? 16.901 15.565 0.001 1.00 97.75 191 THR A O 1
ATOM 1460 N N . SER A 1 192 ? 15.355 14.058 -0.635 1.00 97.50 192 SER A N 1
ATOM 1461 C CA . SER A 1 192 ? 14.631 14.924 -1.563 1.00 97.50 192 SER A CA 1
ATOM 1462 C C . SER A 1 192 ? 13.230 14.401 -1.861 1.00 97.50 192 SER A C 1
ATOM 1464 O O . SER A 1 192 ? 12.898 13.266 -1.512 1.00 97.50 192 SER A O 1
ATOM 1466 N N . ILE A 1 193 ? 12.431 15.197 -2.577 1.00 96.81 193 ILE A N 1
ATOM 1467 C CA . ILE A 1 193 ? 11.115 14.774 -3.072 1.00 96.81 193 ILE A CA 1
ATOM 1468 C C . ILE A 1 193 ? 11.180 13.483 -3.900 1.00 96.81 193 ILE A C 1
ATOM 1470 O O . ILE A 1 193 ? 10.320 12.625 -3.754 1.00 96.81 193 ILE A O 1
ATOM 1474 N N . HIS A 1 194 ? 12.248 13.275 -4.676 1.00 97.19 194 HIS A N 1
ATOM 1475 C CA . HIS A 1 194 ? 12.435 12.052 -5.460 1.00 97.19 194 HIS A CA 1
ATOM 1476 C C . HIS A 1 194 ? 12.643 10.810 -4.587 1.00 97.19 194 HIS A C 1
ATOM 1478 O O . HIS A 1 194 ? 12.179 9.730 -4.938 1.00 97.19 194 HIS A O 1
ATOM 1484 N N . HIS A 1 195 ? 13.293 10.961 -3.430 1.00 97.38 195 HIS A N 1
ATOM 1485 C CA . HIS A 1 195 ? 13.451 9.864 -2.474 1.00 97.38 195 HIS A CA 1
ATOM 1486 C C . HIS A 1 195 ? 12.117 9.508 -1.817 1.00 97.38 195 HIS A C 1
ATOM 1488 O O . HIS A 1 195 ? 11.820 8.329 -1.648 1.00 97.38 195 HIS A O 1
ATOM 1494 N N . LEU A 1 196 ? 11.308 10.518 -1.482 1.00 96.38 196 LEU A N 1
ATOM 1495 C CA . LEU A 1 196 ? 9.962 10.314 -0.950 1.00 96.38 196 LEU A CA 1
ATOM 1496 C C . LEU A 1 196 ? 9.063 9.632 -1.989 1.00 96.38 196 LEU A C 1
ATOM 1498 O O . LEU A 1 196 ? 8.423 8.632 -1.683 1.00 96.38 196 LEU A O 1
ATOM 1502 N N . ASP A 1 197 ? 9.054 10.125 -3.227 1.00 94.06 197 ASP A N 1
ATOM 1503 C CA . ASP A 1 197 ? 8.247 9.553 -4.307 1.00 94.06 197 ASP A CA 1
ATOM 1504 C C . ASP A 1 197 ? 8.694 8.134 -4.681 1.00 94.06 197 ASP A C 1
ATOM 1506 O O . ASP A 1 197 ? 7.857 7.285 -4.967 1.00 94.06 197 ASP A O 1
ATOM 1510 N N . CYS A 1 198 ? 9.994 7.837 -4.609 1.00 93.31 198 CYS A N 1
ATOM 1511 C CA . CYS A 1 198 ? 10.492 6.473 -4.763 1.00 93.31 198 CYS A CA 1
ATOM 1512 C C . CYS A 1 198 ? 10.028 5.553 -3.622 1.00 93.31 198 CYS A C 1
ATOM 1514 O O . CYS A 1 198 ? 9.656 4.401 -3.848 1.00 93.31 198 CYS A O 1
ATOM 1516 N N . ALA A 1 199 ? 10.017 6.054 -2.383 1.00 92.94 199 ALA A N 1
ATOM 1517 C CA . ALA A 1 199 ? 9.582 5.278 -1.226 1.00 92.94 199 ALA A CA 1
ATOM 1518 C C . ALA A 1 199 ? 8.092 4.899 -1.283 1.00 92.94 199 ALA A C 1
ATOM 1520 O O . ALA A 1 199 ? 7.733 3.838 -0.768 1.00 92.94 199 ALA A O 1
ATOM 1521 N N . LYS A 1 200 ? 7.255 5.684 -1.982 1.00 89.25 200 LYS A N 1
ATOM 1522 C CA . LYS A 1 200 ? 5.829 5.378 -2.203 1.00 89.25 200 LYS A CA 1
ATOM 1523 C C . LYS A 1 200 ? 5.574 4.036 -2.888 1.00 89.25 200 LYS A C 1
ATOM 1525 O O . LYS A 1 200 ? 4.495 3.479 -2.725 1.00 89.25 200 LYS A O 1
ATOM 1530 N N . ILE A 1 201 ? 6.559 3.486 -3.603 1.00 83.88 201 ILE A N 1
ATOM 1531 C CA . ILE A 1 201 ? 6.460 2.146 -4.205 1.00 83.88 201 ILE A CA 1
ATOM 1532 C C . ILE A 1 201 ? 6.219 1.070 -3.135 1.00 83.88 201 ILE A C 1
ATOM 1534 O O . ILE A 1 201 ? 5.520 0.097 -3.392 1.00 83.88 201 ILE A O 1
ATOM 1538 N N . ASN A 1 202 ? 6.778 1.251 -1.935 1.00 82.19 202 ASN A N 1
ATOM 1539 C CA . ASN A 1 202 ? 6.640 0.304 -0.824 1.00 82.19 202 ASN A CA 1
ATOM 1540 C C . ASN A 1 202 ? 5.618 0.753 0.230 1.00 82.19 202 ASN A C 1
ATOM 1542 O O . ASN A 1 202 ? 5.323 -0.004 1.152 1.00 82.19 202 ASN A O 1
ATOM 1546 N N . ASP A 1 203 ? 5.117 1.984 0.124 1.00 86.50 203 ASP A N 1
ATOM 1547 C CA . ASP A 1 203 ? 4.123 2.549 1.030 1.00 86.50 203 ASP A CA 1
ATOM 1548 C C . ASP A 1 203 ? 3.241 3.556 0.285 1.00 86.50 203 ASP A C 1
ATOM 1550 O O . ASP A 1 203 ? 3.544 4.746 0.184 1.00 86.50 203 ASP A O 1
ATOM 1554 N N . LYS A 1 204 ? 2.115 3.076 -0.238 1.00 84.69 204 LYS A N 1
ATOM 1555 C CA . LYS A 1 204 ? 1.172 3.901 -1.004 1.00 84.69 204 LYS A CA 1
ATOM 1556 C C . LYS A 1 204 ? 0.423 4.944 -0.167 1.00 84.69 204 LYS A C 1
ATOM 1558 O O . LYS A 1 204 ? -0.262 5.793 -0.741 1.00 84.69 204 LYS A O 1
ATOM 1563 N N . HIS A 1 205 ? 0.521 4.880 1.164 1.00 87.44 205 HIS A N 1
ATOM 1564 C CA . HIS A 1 205 ? -0.055 5.879 2.067 1.00 87.44 205 HIS A CA 1
ATOM 1565 C C . HIS A 1 205 ? 0.899 7.042 2.316 1.00 87.44 205 HIS A C 1
ATOM 1567 O O . HIS A 1 205 ? 0.460 8.081 2.802 1.00 87.44 205 HIS A O 1
ATOM 1573 N N . LEU A 1 206 ? 2.180 6.895 1.972 1.00 90.69 206 LEU A N 1
ATOM 1574 C CA . LEU A 1 206 ? 3.179 7.939 2.127 1.00 90.69 206 LEU A CA 1
ATOM 1575 C C . LEU A 1 206 ? 2.869 9.137 1.222 1.00 90.69 206 LEU A C 1
ATOM 1577 O O . LEU A 1 206 ? 2.726 9.019 0.003 1.00 90.69 206 LEU A O 1
ATOM 1581 N N . PHE A 1 207 ? 2.838 10.331 1.803 1.00 92.00 207 PHE A N 1
ATOM 1582 C CA . PHE A 1 207 ? 2.740 11.581 1.058 1.00 92.00 207 PHE A CA 1
ATOM 1583 C C . PHE A 1 207 ? 3.688 12.642 1.616 1.00 92.00 207 PHE A C 1
ATOM 1585 O O . PHE A 1 207 ? 4.232 12.514 2.712 1.00 92.00 207 PHE A O 1
ATOM 1592 N N . LEU A 1 208 ? 3.915 13.693 0.826 1.00 95.06 208 LEU A N 1
ATOM 1593 C CA . LEU A 1 208 ? 4.693 14.851 1.251 1.00 95.06 208 LEU A CA 1
ATOM 1594 C C . LEU A 1 208 ? 3.910 15.612 2.323 1.00 95.06 208 LEU A C 1
ATOM 1596 O O . LEU A 1 208 ? 2.880 16.208 2.009 1.00 95.06 208 LEU A O 1
ATOM 1600 N N . LEU A 1 209 ? 4.408 15.619 3.557 1.00 93.56 209 LEU A N 1
ATOM 1601 C CA . LEU A 1 209 ? 3.807 16.381 4.645 1.00 93.56 209 LEU A CA 1
ATOM 1602 C C . LEU A 1 209 ? 4.124 17.873 4.496 1.00 93.56 209 LEU A C 1
ATOM 1604 O O . LEU A 1 209 ? 3.219 18.704 4.492 1.00 93.56 209 LEU A O 1
ATOM 1608 N N . HIS A 1 210 ? 5.405 18.210 4.332 1.00 95.94 210 HIS A N 1
ATOM 1609 C CA . HIS A 1 210 ? 5.864 19.567 4.040 1.00 95.94 210 HIS A CA 1
ATOM 1610 C C . HIS A 1 210 ? 7.292 19.572 3.465 1.00 95.94 210 HIS A C 1
ATOM 1612 O O . HIS A 1 210 ? 8.033 18.590 3.559 1.00 95.94 210 HIS A O 1
ATOM 1618 N N . GLU A 1 211 ? 7.694 20.699 2.875 1.00 97.38 211 GLU A N 1
ATOM 1619 C CA . GLU A 1 211 ? 9.081 20.932 2.452 1.00 97.38 211 GLU A CA 1
ATOM 1620 C C . GLU A 1 211 ? 10.009 21.136 3.661 1.00 97.38 211 GLU A C 1
ATOM 1622 O O . GLU A 1 211 ? 9.601 21.678 4.691 1.00 97.38 211 GLU A O 1
ATOM 1627 N N . GLY A 1 212 ? 11.277 20.743 3.531 1.00 97.69 212 GLY A N 1
ATOM 1628 C CA . GLY A 1 212 ? 12.249 20.777 4.624 1.00 97.69 212 GLY A CA 1
ATOM 1629 C C . GLY A 1 212 ? 12.231 19.513 5.496 1.00 97.69 212 GLY A C 1
ATOM 1630 O O . GLY A 1 212 ? 11.408 18.623 5.299 1.00 97.69 212 GLY A O 1
ATOM 1631 N N . PRO A 1 213 ? 13.168 19.396 6.451 1.00 98.06 213 PRO A N 1
ATOM 1632 C CA . PRO A 1 213 ? 13.266 18.224 7.316 1.00 98.06 213 PRO A CA 1
ATOM 1633 C C . PRO A 1 213 ? 12.125 18.170 8.338 1.00 98.06 213 PRO A C 1
ATOM 1635 O O . PRO A 1 213 ? 11.644 19.211 8.783 1.00 98.06 213 PRO A O 1
ATOM 1638 N N . CYS A 1 214 ? 11.758 16.962 8.765 1.00 96.50 214 CYS A N 1
ATOM 1639 C CA . CYS A 1 214 ? 10.764 16.763 9.818 1.00 96.50 214 CYS A CA 1
ATOM 1640 C C . CYS A 1 214 ? 11.241 17.312 11.168 1.00 96.50 214 CYS A C 1
ATOM 1642 O O . CYS A 1 214 ? 12.422 17.252 11.526 1.00 96.50 214 CYS A O 1
ATOM 1644 N N . SER A 1 215 ? 10.282 17.772 11.957 1.00 94.88 215 SER A N 1
ATOM 1645 C CA . SER A 1 215 ? 10.411 18.179 13.349 1.00 94.88 215 SER A CA 1
ATOM 1646 C C . SER A 1 215 ? 9.762 17.148 14.291 1.00 94.88 215 SER A C 1
ATOM 1648 O O . SER A 1 215 ? 9.040 16.256 13.846 1.00 94.88 215 SER A O 1
ATOM 1650 N N . PRO A 1 216 ? 9.969 17.242 15.620 1.00 90.06 216 PRO A N 1
ATOM 1651 C CA . PRO A 1 216 ? 9.288 16.363 16.574 1.00 90.06 216 PRO A CA 1
ATOM 1652 C C . PRO A 1 216 ? 7.752 16.433 16.532 1.00 90.06 216 PRO A C 1
ATOM 1654 O O . PRO A 1 216 ? 7.104 15.482 16.967 1.00 90.06 216 PRO A O 1
ATOM 1657 N N . ALA A 1 217 ? 7.179 17.534 16.032 1.00 88.19 217 ALA A N 1
ATOM 1658 C CA . ALA A 1 217 ? 5.732 17.697 15.886 1.00 88.19 217 ALA A CA 1
ATOM 1659 C C . ALA A 1 217 ? 5.161 16.862 14.727 1.00 88.19 217 ALA A C 1
ATOM 1661 O O . ALA A 1 217 ? 4.000 16.474 14.777 1.00 88.19 217 ALA A O 1
ATOM 1662 N N . ASP A 1 218 ? 5.992 16.513 13.742 1.00 89.50 218 ASP A N 1
ATOM 1663 C CA . ASP A 1 218 ? 5.613 15.715 12.566 1.00 89.50 218 ASP A CA 1
ATOM 1664 C C . ASP A 1 218 ? 5.600 14.208 12.860 1.00 89.50 218 ASP A C 1
ATOM 1666 O O . ASP A 1 218 ? 5.469 13.371 11.969 1.00 89.50 218 ASP A O 1
ATOM 1670 N N . ASN A 1 219 ? 5.775 13.832 14.128 1.00 86.25 219 ASN A N 1
ATOM 1671 C CA . ASN A 1 219 ? 5.699 12.447 14.545 1.00 86.25 219 ASN A CA 1
ATOM 1672 C C . ASN A 1 219 ? 4.245 11.950 14.410 1.00 86.25 219 ASN A C 1
ATOM 1674 O O . ASN A 1 219 ? 3.362 12.511 15.067 1.00 86.25 219 ASN A O 1
ATOM 1678 N N . PRO A 1 220 ? 3.985 10.857 13.662 1.00 84.69 220 PRO A N 1
ATOM 1679 C CA . PRO A 1 220 ? 2.630 10.336 13.457 1.00 84.69 220 PRO A CA 1
ATOM 1680 C C . PRO A 1 220 ? 1.929 9.919 14.762 1.00 84.69 220 PRO A C 1
ATOM 1682 O O . PRO A 1 220 ? 0.711 9.789 14.803 1.00 84.69 220 PRO A O 1
ATOM 1685 N N . CYS A 1 221 ? 2.678 9.749 15.856 1.00 81.88 221 CYS A N 1
ATOM 1686 C CA . CYS A 1 221 ? 2.133 9.496 17.186 1.00 81.88 221 CYS A CA 1
ATOM 1687 C C . CYS A 1 221 ? 1.571 10.726 17.914 1.00 81.88 221 CYS A C 1
ATOM 1689 O O . CYS A 1 221 ? 0.954 10.554 18.965 1.00 81.88 221 CYS A O 1
ATOM 1691 N N . VAL A 1 222 ? 1.891 11.944 17.468 1.00 76.56 222 VAL A N 1
ATOM 1692 C CA . VAL A 1 222 ? 1.531 13.196 18.160 1.00 76.56 222 VAL A CA 1
ATOM 1693 C C . VAL A 1 222 ? 0.185 13.713 17.674 1.00 76.56 222 VAL A C 1
ATOM 1695 O O . VAL A 1 222 ? -0.629 14.173 18.469 1.00 76.56 222 VAL A O 1
ATOM 1698 N N . SER A 1 223 ? -0.064 13.602 16.376 1.00 62.31 223 SER A N 1
ATOM 1699 C CA . SER A 1 223 ? -1.302 14.037 15.749 1.00 62.31 223 SER A CA 1
ATOM 1700 C C . SER A 1 223 ? -1.800 12.905 14.882 1.00 62.31 223 SER A C 1
ATOM 1702 O O . SER A 1 223 ? -1.314 12.712 13.771 1.00 62.31 223 SER A O 1
ATOM 1704 N N . MET A 1 224 ? -2.763 12.144 15.390 1.00 59.59 224 MET A N 1
ATOM 1705 C CA . MET A 1 224 ? -3.538 11.321 14.478 1.00 59.59 224 MET A CA 1
ATOM 1706 C C . MET A 1 224 ? -4.693 12.119 13.923 1.00 59.59 224 MET A C 1
ATOM 1708 O O . MET A 1 224 ? -5.253 12.951 14.646 1.00 59.59 224 MET A O 1
ATOM 1712 N N . PRO A 1 225 ? -5.050 11.867 12.654 1.00 55.91 225 PRO A N 1
ATOM 1713 C CA . PRO A 1 225 ? -6.220 12.480 12.065 1.00 55.91 225 PRO A CA 1
ATOM 1714 C C . PRO A 1 225 ? -7.433 12.278 12.983 1.00 55.91 225 PRO A C 1
ATOM 1716 O O . PRO A 1 225 ? -7.549 11.212 13.602 1.00 55.91 225 PRO A O 1
ATOM 1719 N N . PRO A 1 226 ? -8.312 13.287 13.106 1.00 50.00 226 PRO A N 1
ATOM 1720 C CA . PRO A 1 226 ? -9.534 13.150 13.877 1.00 50.00 226 PRO A CA 1
ATOM 1721 C C . PRO A 1 226 ? -10.298 11.900 13.436 1.00 50.00 226 PRO A C 1
ATOM 1723 O O . PRO A 1 226 ? -10.415 11.589 12.251 1.00 50.00 226 PRO A O 1
ATOM 1726 N N . VAL A 1 227 ? -10.802 11.193 14.443 1.00 49.81 227 VAL A N 1
ATOM 1727 C CA . VAL A 1 227 ? -11.549 9.930 14.364 1.00 49.81 227 VAL A CA 1
ATOM 1728 C C . VAL A 1 227 ? -12.755 10.013 13.413 1.00 49.81 227 VAL A C 1
ATOM 1730 O O . VAL A 1 227 ? -13.207 8.996 12.892 1.00 49.81 227 VAL A O 1
ATOM 1733 N N . ASP A 1 228 ? -13.226 11.230 13.152 1.00 44.16 228 ASP A N 1
ATOM 1734 C CA . ASP A 1 228 ? -14.428 11.551 12.385 1.00 44.16 228 ASP A CA 1
ATOM 1735 C C . ASP A 1 228 ? -14.237 11.419 10.859 1.00 44.16 228 ASP A C 1
ATOM 1737 O O . ASP A 1 228 ? -15.223 11.356 10.130 1.00 44.16 228 ASP A O 1
ATOM 1741 N N . ASP A 1 229 ? -12.987 11.339 10.383 1.00 46.78 229 ASP A N 1
ATOM 1742 C CA . ASP A 1 229 ? -12.628 11.093 8.972 1.00 46.78 229 ASP A CA 1
ATOM 1743 C C . ASP A 1 229 ? -11.819 9.788 8.836 1.00 46.78 229 ASP A C 1
ATOM 1745 O O . ASP A 1 229 ? -10.909 9.674 8.015 1.00 46.78 229 ASP A O 1
ATOM 1749 N N . GLY A 1 230 ? -12.129 8.829 9.726 1.00 51.47 230 GLY A N 1
ATOM 1750 C CA . GLY A 1 230 ? -11.474 7.539 9.938 1.00 51.47 230 GLY A CA 1
ATOM 1751 C C . GLY A 1 230 ? -10.823 6.963 8.687 1.00 51.47 230 GLY A C 1
ATOM 1752 O O . GLY A 1 230 ? -11.472 6.282 7.892 1.00 51.47 230 GLY A O 1
ATOM 1753 N N . GLY A 1 231 ? -9.519 7.230 8.546 1.00 65.69 231 GLY A N 1
ATOM 1754 C CA . GLY A 1 231 ? -8.692 6.622 7.512 1.00 65.69 231 GLY A CA 1
ATOM 1755 C C . GLY A 1 231 ? -8.920 5.112 7.477 1.00 65.69 231 GLY A C 1
ATOM 1756 O O . GLY A 1 231 ? -9.235 4.499 8.495 1.00 65.69 231 GLY A O 1
ATOM 1757 N N . SER A 1 232 ? -8.815 4.512 6.296 1.00 79.62 232 SER A N 1
ATOM 1758 C CA . SER A 1 232 ? -9.124 3.092 6.144 1.00 79.62 232 SER A CA 1
ATOM 1759 C C . SER A 1 232 ? -8.184 2.237 7.005 1.00 79.62 232 SER A C 1
ATOM 1761 O O . SER A 1 232 ? -6.983 2.527 7.047 1.00 79.62 232 SER A O 1
ATOM 1763 N N . PRO A 1 233 ? -8.702 1.194 7.685 1.00 89.44 233 PRO A N 1
ATOM 1764 C CA . PRO A 1 233 ? -7.869 0.30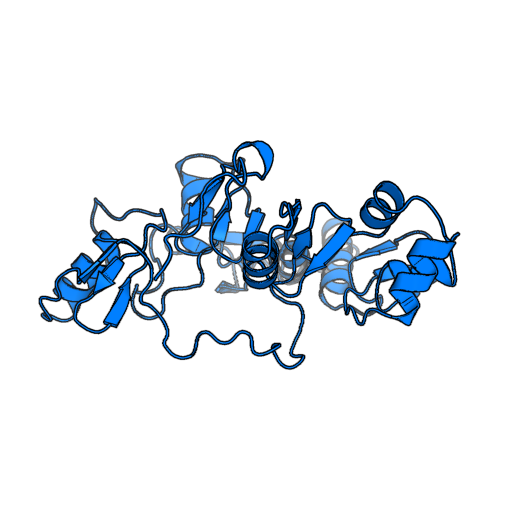9 8.485 1.00 89.44 233 PRO A CA 1
ATOM 1765 C C . PRO A 1 233 ? -6.800 -0.343 7.615 1.00 89.44 233 PRO A C 1
ATOM 1767 O O . PRO A 1 233 ? -7.004 -0.533 6.417 1.00 89.44 233 PRO A O 1
ATOM 1770 N N . VAL A 1 234 ? -5.673 -0.706 8.220 1.00 92.25 234 VAL A N 1
ATOM 1771 C CA . VAL A 1 234 ? -4.563 -1.374 7.530 1.00 92.25 234 VAL A CA 1
ATOM 1772 C C . VAL A 1 234 ? -4.109 -2.597 8.307 1.00 92.25 234 VAL A C 1
ATOM 1774 O O . VAL A 1 234 ? -4.100 -2.600 9.540 1.00 92.25 234 VAL A O 1
ATOM 1777 N N . CYS A 1 235 ? -3.704 -3.642 7.596 1.00 93.88 235 CYS A N 1
ATOM 1778 C CA . CYS A 1 235 ? -3.144 -4.837 8.202 1.00 93.88 235 CYS A CA 1
ATOM 1779 C C . CYS A 1 235 ? -1.627 -4.697 8.365 1.00 93.88 235 CYS A C 1
ATOM 1781 O O . CYS A 1 235 ? -0.927 -4.346 7.413 1.00 93.88 235 CYS A O 1
ATOM 1783 N N . GLY A 1 236 ? -1.118 -4.981 9.564 1.00 94.06 236 GLY A N 1
ATOM 1784 C CA . GLY A 1 236 ? 0.312 -5.064 9.844 1.00 94.06 236 GLY A CA 1
ATOM 1785 C C . GLY A 1 236 ? 0.889 -6.460 9.613 1.00 94.06 236 GLY A C 1
ATOM 1786 O O . GLY A 1 236 ? 0.187 -7.473 9.635 1.00 94.06 236 GLY A O 1
ATOM 1787 N N . SER A 1 237 ? 2.207 -6.529 9.439 1.00 92.75 237 SER A N 1
ATOM 1788 C CA . SER A 1 237 ? 2.961 -7.783 9.307 1.00 92.75 237 SER A CA 1
ATOM 1789 C C . SER A 1 237 ? 2.904 -8.678 10.553 1.00 92.75 237 SER A C 1
ATOM 1791 O O . SER A 1 237 ? 3.253 -9.856 10.485 1.00 92.75 237 SER A O 1
ATOM 1793 N N . ASP A 1 238 ? 2.483 -8.126 11.688 1.00 92.62 238 ASP A N 1
ATOM 1794 C CA . ASP A 1 238 ? 2.232 -8.819 12.953 1.00 92.62 238 ASP A CA 1
ATOM 1795 C C . ASP A 1 238 ? 0.819 -9.435 13.039 1.00 92.62 238 ASP A C 1
ATOM 1797 O O . ASP A 1 238 ? 0.489 -10.109 14.016 1.00 92.62 238 ASP A O 1
ATOM 1801 N N . GLY A 1 239 ? -0.011 -9.243 12.008 1.00 91.94 239 GLY A N 1
ATOM 1802 C CA . GLY A 1 239 ? -1.393 -9.715 11.961 1.00 91.94 239 GLY A CA 1
ATOM 1803 C C . GLY A 1 239 ? -2.369 -8.856 12.766 1.00 91.94 239 GLY A C 1
ATOM 1804 O O . GLY A 1 239 ? -3.527 -9.253 12.930 1.00 91.94 239 GLY A O 1
ATOM 1805 N N . VAL A 1 240 ? -1.935 -7.694 13.263 1.00 93.31 240 VAL A N 1
ATOM 1806 C CA . VAL A 1 240 ? -2.795 -6.717 13.931 1.00 93.31 240 VAL A CA 1
ATOM 1807 C C . VAL A 1 240 ? -3.374 -5.766 12.891 1.00 93.31 240 VAL A C 1
ATOM 1809 O O . VAL A 1 240 ? -2.685 -5.299 11.985 1.00 93.31 240 VAL A O 1
ATOM 1812 N N . THR A 1 241 ? -4.670 -5.476 13.011 1.00 93.81 241 THR A 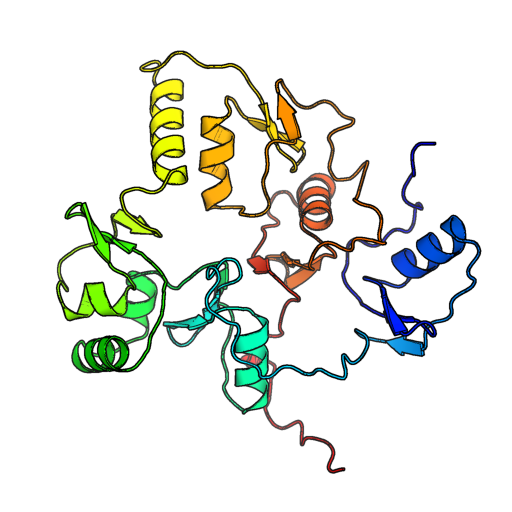N 1
ATOM 1813 C CA . THR A 1 241 ? -5.286 -4.415 12.210 1.00 93.81 241 THR A CA 1
ATOM 1814 C C . THR A 1 241 ? -5.126 -3.092 12.935 1.00 93.81 241 THR A C 1
ATOM 1816 O O . THR A 1 241 ? -5.587 -2.948 14.067 1.00 93.81 241 THR A O 1
ATOM 1819 N N . TYR A 1 242 ? -4.499 -2.130 12.275 1.00 92.31 242 TYR A N 1
ATOM 1820 C CA . TYR A 1 242 ? -4.339 -0.770 12.758 1.00 92.31 242 TYR A CA 1
ATOM 1821 C C . TYR A 1 242 ? -5.437 0.120 12.203 1.00 92.31 242 TYR A C 1
ATOM 1823 O O . TYR A 1 242 ? -5.903 -0.087 11.082 1.00 92.31 242 TYR A O 1
ATOM 1831 N N . VAL A 1 243 ? -5.850 1.118 12.984 1.00 89.38 243 VAL A N 1
ATOM 1832 C CA . VAL A 1 243 ? -6.974 1.979 12.591 1.00 89.38 243 VAL A CA 1
ATOM 1833 C C . VAL A 1 243 ? -6.727 2.746 11.292 1.00 89.38 243 VAL A C 1
ATOM 1835 O O . VAL A 1 243 ? -7.689 3.061 10.611 1.00 89.38 243 VAL A O 1
ATOM 1838 N N . ASN A 1 244 ? -5.467 3.046 10.960 1.00 87.69 244 ASN A N 1
ATOM 1839 C CA . ASN A 1 244 ? -5.030 3.690 9.720 1.00 87.69 244 ASN A CA 1
ATOM 1840 C C . ASN A 1 244 ? -3.493 3.598 9.569 1.00 87.69 244 ASN A C 1
ATOM 1842 O O . ASN A 1 244 ? -2.799 3.052 10.434 1.00 87.69 244 ASN A O 1
ATOM 1846 N N . SER A 1 245 ? -2.955 4.170 8.487 1.00 89.94 245 SER A N 1
ATOM 1847 C CA . SER A 1 245 ? -1.511 4.237 8.209 1.00 89.94 245 SER A CA 1
ATOM 1848 C C . SER A 1 245 ? -0.703 4.991 9.281 1.00 89.94 245 SER A C 1
ATOM 1850 O O . SER A 1 245 ? 0.385 4.558 9.656 1.00 89.94 245 SER A O 1
ATOM 1852 N N . TYR A 1 246 ? -1.249 6.061 9.864 1.00 89.25 246 TYR A N 1
ATOM 1853 C CA . TYR A 1 246 ? -0.593 6.793 10.957 1.00 89.25 246 TYR A CA 1
ATOM 1854 C C . TYR A 1 246 ? -0.388 5.921 12.196 1.00 89.25 246 TYR A C 1
ATOM 1856 O O . TYR A 1 246 ? 0.671 5.971 12.826 1.00 89.25 246 TYR A O 1
ATOM 1864 N N . ALA A 1 247 ? -1.381 5.098 12.535 1.00 89.81 247 ALA A N 1
ATOM 1865 C CA . ALA A 1 247 ? -1.314 4.201 13.677 1.00 89.81 247 ALA A CA 1
ATOM 1866 C C . ALA A 1 247 ? -0.191 3.167 13.516 1.00 89.81 247 ALA A C 1
ATOM 1868 O O . ALA A 1 247 ? 0.610 2.999 14.436 1.00 89.81 247 ALA A O 1
ATOM 1869 N N . ILE A 1 248 ? -0.066 2.531 12.345 1.00 91.06 248 ILE A N 1
ATOM 1870 C CA . ILE A 1 248 ? 1.019 1.570 12.106 1.00 91.06 248 ILE A CA 1
ATOM 1871 C C . ILE A 1 248 ? 2.396 2.253 12.073 1.00 91.06 248 ILE A C 1
ATOM 1873 O O . ILE A 1 248 ? 3.323 1.746 12.702 1.00 91.06 248 ILE A O 1
ATOM 1877 N N . TRP A 1 249 ? 2.540 3.436 11.460 1.00 91.56 249 TRP A N 1
ATOM 1878 C CA . TRP A 1 249 ? 3.806 4.188 11.493 1.00 91.56 249 TRP A CA 1
ATOM 1879 C C . TRP A 1 249 ? 4.192 4.611 12.913 1.00 91.56 249 TRP A C 1
ATOM 1881 O O . TRP A 1 249 ? 5.365 4.570 13.292 1.00 91.56 249 TRP A O 1
ATOM 1891 N N . CYS A 1 250 ? 3.209 4.991 13.731 1.00 89.88 250 CYS A N 1
ATOM 1892 C CA . CYS A 1 250 ? 3.445 5.295 15.134 1.00 89.88 250 CYS A CA 1
ATOM 1893 C C . CYS A 1 250 ? 3.972 4.068 15.892 1.00 89.88 250 CYS A C 1
ATOM 1895 O O . CYS A 1 250 ? 4.966 4.161 16.619 1.00 89.88 250 CYS A O 1
ATOM 1897 N N . MET A 1 251 ? 3.344 2.910 15.691 1.00 91.56 251 MET A N 1
ATOM 1898 C CA . MET A 1 251 ? 3.736 1.660 16.345 1.00 91.56 251 MET A CA 1
ATOM 1899 C C . MET A 1 251 ? 5.093 1.154 15.866 1.00 91.56 251 MET A C 1
ATOM 1901 O O . MET A 1 251 ? 5.892 0.695 16.682 1.00 91.56 251 MET A O 1
ATOM 1905 N N . GLN A 1 252 ? 5.408 1.353 14.586 1.00 91.44 252 GLN A N 1
ATOM 1906 C CA . GLN A 1 252 ? 6.723 1.049 14.040 1.00 91.44 252 GLN A CA 1
ATOM 1907 C C . GLN A 1 252 ? 7.833 1.846 14.747 1.00 91.44 252 GLN A C 1
ATOM 1909 O O . GLN A 1 252 ? 8.935 1.355 14.980 1.00 91.44 252 GLN A O 1
ATOM 1914 N N . ARG A 1 253 ? 7.546 3.094 15.128 1.00 87.69 253 ARG A N 1
ATOM 1915 C CA . ARG A 1 253 ? 8.502 3.965 15.827 1.00 87.69 253 ARG A CA 1
ATOM 1916 C C . ARG A 1 253 ? 8.592 3.692 17.322 1.00 87.69 253 ARG A C 1
ATOM 1918 O O . ARG A 1 253 ? 9.680 3.805 17.885 1.00 87.69 253 ARG A O 1
ATOM 1925 N N . LYS A 1 254 ? 7.455 3.439 17.974 1.00 87.12 254 LYS A N 1
ATOM 1926 C CA . LYS A 1 254 ? 7.373 3.310 19.436 1.00 87.12 254 LYS A CA 1
ATOM 1927 C C . LYS A 1 254 ? 7.718 1.915 19.940 1.00 87.12 254 LYS A C 1
ATOM 1929 O O . LYS A 1 254 ? 8.368 1.817 20.976 1.00 87.12 254 LYS A O 1
ATOM 1934 N N . GLU A 1 255 ? 7.285 0.879 19.231 1.00 88.31 255 GLU A N 1
ATOM 1935 C CA . GLU A 1 255 ? 7.301 -0.496 19.735 1.00 88.31 255 GLU A CA 1
ATOM 1936 C C . GLU A 1 255 ? 8.187 -1.412 18.884 1.00 88.31 255 GLU A C 1
ATOM 1938 O O . GLU A 1 255 ? 9.104 -2.038 19.416 1.00 88.31 255 GLU A O 1
ATOM 1943 N N . ASP A 1 256 ? 7.956 -1.475 17.566 1.00 92.00 256 ASP A N 1
ATOM 1944 C CA . ASP A 1 256 ? 8.643 -2.430 16.686 1.00 92.00 256 ASP A CA 1
ATOM 1945 C C . ASP A 1 256 ? 9.115 -1.808 15.357 1.00 92.00 256 ASP A C 1
ATOM 1947 O O . ASP A 1 256 ? 8.341 -1.730 14.402 1.00 92.00 256 ASP A O 1
ATOM 1951 N N . PRO A 1 257 ? 10.411 -1.464 15.221 1.00 90.75 257 PRO A N 1
ATOM 1952 C CA . PRO A 1 257 ? 10.983 -0.944 13.974 1.00 90.75 257 PRO A CA 1
ATOM 1953 C C . PRO A 1 257 ? 10.838 -1.871 12.756 1.00 90.75 257 PRO A C 1
ATOM 1955 O O . PRO A 1 257 ? 10.992 -1.421 11.614 1.00 90.75 257 PRO A O 1
ATOM 1958 N N . TYR A 1 258 ? 10.580 -3.164 12.978 1.00 92.25 258 TYR A N 1
ATOM 1959 C CA . TYR A 1 258 ? 10.402 -4.161 11.927 1.00 92.25 258 TYR A CA 1
ATOM 1960 C C . TYR A 1 258 ? 8.950 -4.342 11.492 1.00 92.25 258 TYR A C 1
ATOM 1962 O O . TYR A 1 258 ? 8.738 -5.006 10.478 1.00 92.25 258 TYR A O 1
ATOM 1970 N N . LEU A 1 259 ? 7.984 -3.736 12.186 1.00 93.12 259 LEU A N 1
ATOM 1971 C CA . LEU A 1 259 ? 6.584 -3.728 11.781 1.00 93.12 259 LEU A CA 1
ATOM 1972 C C . LEU A 1 259 ? 6.444 -3.108 10.388 1.00 93.12 259 LEU A C 1
ATOM 1974 O O . LEU A 1 259 ? 6.942 -2.011 10.131 1.00 93.12 259 LEU A O 1
ATOM 1978 N N . ARG A 1 260 ? 5.777 -3.820 9.479 1.00 90.06 260 ARG A N 1
ATOM 1979 C CA . ARG A 1 260 ? 5.517 -3.371 8.107 1.00 90.06 260 ARG A CA 1
ATOM 1980 C C . ARG A 1 260 ? 4.027 -3.344 7.826 1.00 90.06 260 ARG A C 1
ATOM 1982 O O . ARG A 1 260 ? 3.283 -4.187 8.320 1.00 90.06 260 ARG A O 1
ATOM 1989 N N . PHE A 1 261 ? 3.622 -2.409 6.977 1.00 91.81 261 PHE A N 1
ATOM 1990 C CA . PHE A 1 261 ? 2.339 -2.473 6.290 1.00 91.81 261 PHE A CA 1
ATOM 1991 C C . PHE A 1 261 ? 2.267 -3.753 5.444 1.00 91.81 261 PHE A C 1
ATOM 1993 O O . PHE A 1 261 ? 3.246 -4.120 4.792 1.00 91.81 261 PHE A O 1
ATOM 2000 N N . PHE A 1 262 ? 1.131 -4.447 5.497 1.00 91.69 262 PHE A N 1
ATOM 2001 C CA . PHE A 1 262 ? 0.919 -5.710 4.797 1.00 91.69 262 PHE A CA 1
ATOM 2002 C C . PHE A 1 262 ? -0.111 -5.593 3.672 1.00 91.69 262 PHE A C 1
ATOM 2004 O O . PHE A 1 262 ? 0.181 -6.029 2.562 1.00 91.69 262 PHE A O 1
ATOM 2011 N N . HIS A 1 263 ? -1.288 -5.020 3.948 1.00 91.31 263 HIS A N 1
ATOM 2012 C CA . HIS A 1 263 ? -2.308 -4.667 2.953 1.00 91.31 263 HIS A CA 1
ATOM 2013 C C . HIS A 1 263 ? -3.340 -3.689 3.527 1.00 91.31 263 HIS A C 1
ATOM 2015 O O . HIS A 1 263 ? -3.480 -3.567 4.748 1.00 91.31 263 HIS A O 1
ATOM 2021 N N . ASP A 1 264 ? -4.110 -3.043 2.653 1.00 89.25 264 ASP A N 1
ATOM 2022 C CA . ASP A 1 264 ? -5.261 -2.233 3.068 1.00 89.25 264 ASP A CA 1
ATOM 2023 C C . ASP A 1 264 ? -6.392 -3.076 3.653 1.00 89.25 264 ASP A C 1
ATOM 2025 O O . ASP A 1 264 ? -6.600 -4.233 3.296 1.00 89.25 264 ASP A O 1
A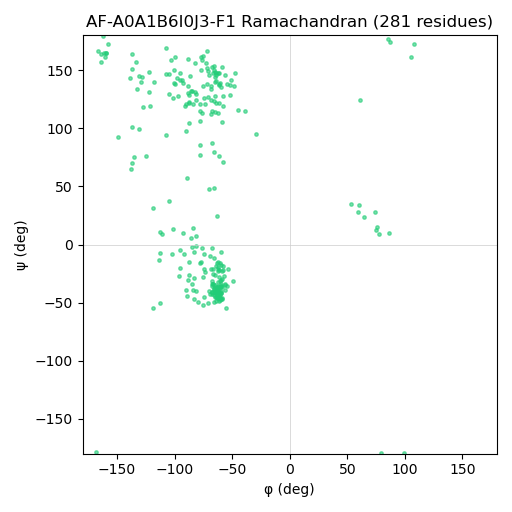TOM 2029 N N . GLY A 1 265 ? -7.188 -2.475 4.523 1.00 87.94 265 GLY A N 1
ATOM 2030 C CA . GLY A 1 265 ? -8.295 -3.139 5.188 1.00 87.94 265 GLY A CA 1
ATOM 2031 C C . GLY A 1 265 ? -7.863 -4.022 6.365 1.00 87.94 265 GLY A C 1
ATOM 2032 O O . GLY A 1 265 ? -6.680 -4.122 6.706 1.00 87.94 265 GLY A O 1
ATOM 2033 N N . PRO A 1 266 ? -8.837 -4.676 7.016 1.00 88.38 266 PRO A N 1
ATOM 2034 C CA . PRO A 1 266 ? -8.590 -5.502 8.188 1.00 88.38 266 PRO A CA 1
ATOM 2035 C C . PRO A 1 266 ? -7.839 -6.789 7.858 1.00 88.38 266 PRO A C 1
ATOM 2037 O O . PRO A 1 266 ? -8.068 -7.398 6.818 1.00 88.38 266 PRO A O 1
ATOM 2040 N N . CYS A 1 267 ? -6.984 -7.246 8.771 1.00 89.94 267 CYS A N 1
ATOM 2041 C CA . CYS A 1 267 ? -6.307 -8.534 8.647 1.00 89.94 267 CYS A CA 1
ATOM 2042 C C . CYS A 1 267 ? -7.304 -9.703 8.626 1.00 89.94 267 CYS A C 1
ATOM 2044 O O . CYS A 1 267 ? -8.315 -9.704 9.333 1.00 89.94 267 CYS A O 1
ATOM 2046 N N . PHE A 1 268 ? -6.959 -10.768 7.899 1.00 81.88 268 PHE A N 1
ATOM 2047 C CA . PHE A 1 268 ? -7.701 -12.032 7.931 1.00 81.88 268 PHE A CA 1
ATOM 2048 C C . PHE A 1 268 ? -6.925 -13.098 8.675 1.00 81.88 268 PHE A C 1
ATOM 2050 O O . PHE A 1 268 ? -5.706 -13.218 8.551 1.00 81.88 268 PHE A O 1
ATOM 2057 N N . ARG A 1 269 ? -7.661 -13.983 9.350 1.00 77.50 269 ARG A N 1
ATOM 2058 C CA . ARG A 1 269 ? -7.089 -15.261 9.772 1.00 77.50 269 ARG A CA 1
ATOM 2059 C C . ARG A 1 269 ? -6.718 -16.086 8.553 1.00 77.50 269 ARG A C 1
ATOM 2061 O O . ARG A 1 269 ? -7.459 -16.113 7.566 1.00 77.50 269 ARG A O 1
ATOM 2068 N N . ARG A 1 270 ? -5.585 -16.779 8.623 1.00 75.44 270 ARG A N 1
ATOM 2069 C CA . ARG A 1 270 ? -5.170 -17.673 7.544 1.00 75.44 270 ARG A CA 1
ATOM 2070 C C . ARG A 1 270 ? -6.156 -18.819 7.400 1.00 75.44 270 ARG A C 1
ATOM 2072 O O . ARG A 1 270 ? -6.677 -19.353 8.377 1.00 75.44 270 ARG A O 1
ATOM 2079 N N . CYS A 1 271 ? -6.335 -19.248 6.164 1.00 71.06 271 CYS A N 1
ATOM 2080 C CA . CYS A 1 271 ? -7.174 -20.376 5.800 1.00 71.06 271 CYS A CA 1
ATOM 2081 C C . CYS A 1 271 ? -6.941 -21.663 6.608 1.00 71.06 271 CYS A C 1
ATOM 2083 O O . CYS A 1 271 ? -7.875 -22.425 6.831 1.00 71.06 271 CYS A O 1
ATOM 2085 N N . VAL A 1 272 ? -5.707 -21.910 7.059 1.00 63.75 272 VAL A N 1
ATOM 2086 C CA . VAL A 1 272 ? -5.362 -23.081 7.887 1.00 63.75 272 VAL A CA 1
ATOM 2087 C C . VAL A 1 272 ? -6.097 -23.108 9.234 1.00 63.75 272 VAL A C 1
ATOM 2089 O O . VAL A 1 272 ? -6.257 -24.177 9.817 1.00 63.75 272 VAL A O 1
ATOM 2092 N N . GLU A 1 273 ? -6.588 -21.959 9.703 1.00 53.25 273 GLU A N 1
ATOM 2093 C CA . GLU A 1 273 ? -7.434 -21.834 10.895 1.00 53.25 273 GLU A CA 1
ATOM 2094 C C . GLU A 1 273 ? -8.930 -21.819 10.555 1.00 53.25 273 GLU A C 1
ATOM 2096 O O . GLU A 1 273 ? -9.771 -22.145 11.396 1.00 53.25 273 GLU A O 1
ATOM 2101 N N . CYS A 1 274 ? -9.280 -21.501 9.306 1.00 48.78 274 CYS A N 1
ATOM 2102 C CA . CYS A 1 274 ? -10.625 -21.661 8.776 1.00 48.78 274 CYS A CA 1
ATOM 2103 C C . CYS A 1 274 ? -10.859 -23.134 8.428 1.00 48.78 274 CYS A C 1
ATOM 2105 O O . CYS A 1 274 ? -10.899 -23.536 7.268 1.00 48.78 274 CYS A O 1
ATOM 2107 N N . SER A 1 275 ? -11.097 -23.957 9.448 1.00 47.34 275 SER A N 1
ATOM 2108 C CA . SER A 1 275 ? -11.933 -25.134 9.222 1.00 47.34 275 SER A CA 1
ATOM 2109 C C . SER A 1 275 ? -13.287 -24.615 8.735 1.00 47.34 275 SER A C 1
ATOM 2111 O O . SER A 1 275 ? -14.046 -24.063 9.531 1.00 47.34 275 SER A O 1
ATOM 2113 N N . CYS A 1 276 ? -13.588 -24.752 7.440 1.00 47.16 276 CYS A N 1
ATOM 2114 C CA . CYS A 1 276 ? -14.887 -24.449 6.823 1.00 47.16 276 CYS A CA 1
ATOM 2115 C C . CYS A 1 276 ? -16.006 -25.391 7.327 1.00 47.16 276 CYS A C 1
ATOM 2117 O O . CYS A 1 276 ? -16.746 -25.970 6.543 1.00 47.16 276 CYS A O 1
ATOM 2119 N N . ASN A 1 277 ? -16.109 -25.560 8.646 1.00 40.31 277 ASN A N 1
ATOM 2120 C CA . ASN A 1 277 ? -17.171 -26.252 9.368 1.00 40.31 277 ASN A CA 1
ATOM 2121 C C . ASN A 1 277 ? -18.009 -25.288 10.219 1.00 40.31 277 ASN A C 1
ATOM 2123 O O . ASN A 1 277 ? -18.833 -25.730 11.016 1.00 40.31 277 ASN A O 1
ATOM 2127 N N . LEU A 1 278 ? -17.847 -23.974 10.048 1.00 40.41 278 LEU A N 1
ATOM 2128 C CA . LEU A 1 278 ? -18.839 -23.024 10.534 1.00 40.41 278 LEU A CA 1
ATOM 2129 C C . LEU A 1 278 ? -20.001 -23.032 9.545 1.00 40.41 278 LEU A C 1
ATOM 2131 O O . LEU A 1 278 ? -20.050 -22.263 8.590 1.00 40.41 278 LEU A O 1
ATOM 2135 N N . SER A 1 279 ? -20.91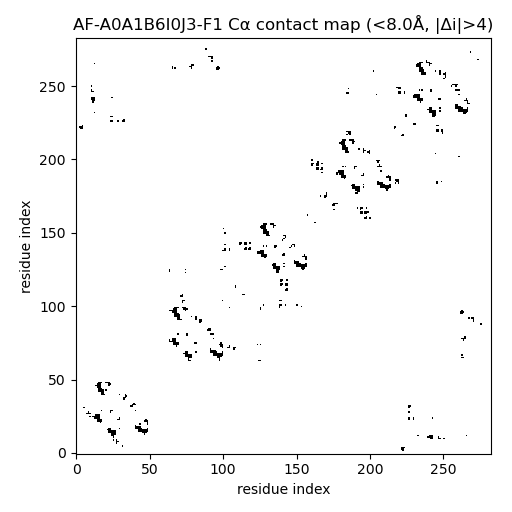5 -23.973 9.775 1.00 34.88 279 SER A N 1
ATOM 2136 C CA . SER A 1 279 ? -22.298 -23.893 9.328 1.00 34.88 279 SER A CA 1
ATOM 2137 C C . SER A 1 279 ? -22.783 -22.452 9.476 1.00 34.88 279 SER A C 1
ATOM 2139 O O . SER A 1 279 ? -22.860 -21.949 10.600 1.00 34.88 279 SER A O 1
ATOM 2141 N N . CYS A 1 280 ? -23.089 -21.788 8.360 1.00 33.28 280 CYS A N 1
ATOM 2142 C CA . CYS A 1 280 ? -23.834 -20.537 8.391 1.00 33.28 280 CYS A CA 1
ATOM 2143 C C . CYS A 1 280 ? -25.106 -20.781 9.220 1.00 33.28 280 CYS A C 1
ATOM 2145 O O . CYS A 1 280 ? -25.792 -21.775 8.951 1.00 33.28 280 CYS A O 1
ATOM 2147 N N . PRO A 1 281 ? -25.424 -19.950 10.231 1.00 30.69 281 PRO A N 1
ATOM 2148 C CA . PRO A 1 281 ? -26.704 -20.066 10.905 1.00 30.69 281 PRO A CA 1
ATOM 2149 C C . PRO A 1 281 ? -27.795 -19.909 9.843 1.00 30.69 281 PRO A C 1
ATOM 2151 O O . PRO A 1 281 ? -27.837 -18.918 9.114 1.00 30.69 281 PRO A O 1
ATOM 2154 N N . ALA A 1 282 ? -28.609 -20.953 9.696 1.00 29.62 282 ALA A N 1
ATOM 2155 C CA . ALA A 1 282 ? -29.820 -20.882 8.904 1.00 29.62 282 ALA A CA 1
ATOM 2156 C C . ALA A 1 282 ? -30.738 -19.815 9.521 1.00 29.62 282 ALA A C 1
ATOM 2158 O O . ALA A 1 282 ? -30.813 -19.712 10.746 1.00 29.62 282 ALA A O 1
ATOM 2159 N N . VAL A 1 283 ? -31.359 -19.040 8.627 1.00 33.31 283 VAL A N 1
ATOM 2160 C CA . VAL A 1 283 ? -32.316 -17.943 8.860 1.00 33.31 283 VAL A CA 1
ATOM 2161 C C . VAL A 1 283 ? -33.305 -18.233 9.986 1.00 33.31 283 VAL A C 1
ATOM 2163 O O . VAL A 1 283 ? -33.876 -19.348 9.985 1.00 33.31 283 VAL A O 1
#

InterPro domains:
  IPR002350 Kazal domain [PF00050] (13-49)
  IPR002350 Kazal domain [PF07648] (66-81)
  IPR002350 Kazal domain [PF07648] (124-140)
  IPR002350 Kazal domain [PF07648] (179-214)
  IPR002350 Kazal domain [PF07648] (231-267)
  IPR002350 Kazal domain [PS51465] (1-51)
  IPR002350 Kazal domain [PS51465] (208-269)
  IPR002350 Kazal domain [SM00280] (11-49)
  IPR002350 Kazal domain [SM00280] (55-100)
  IPR002350 Kazal domain [SM00280] (115-157)
  IPR002350 Kazal domain [SM00280] (158-214)
  IPR002350 Kazal domain [SM00280] (220-267)
  IPR036058 Kazal domain superfamily [SSF100895] (10-49)
  IPR036058 Kazal domain superfamily [SSF100895] (123-159)
  IPR036058 Kazal domain superfamily [SSF100895] (180-216)
  IPR036058 Kazal domain superfamily [SSF100895] (221-267)
  IPR039932 Serine protease inhibitor Kazal-type 4-like [PTHR21179] (180-217)